Protein AF-A0A7I8W4S7-F1 (afdb_monomer)

InterPro domains:
  IPR046824 Mitochondrial splicing suppressor 51-like, C-terminal domain [PF20179] (33-171)

Mean predicted aligned error: 11.39 Å

pLDDT: mean 78.33, std 16.3, range [43.38, 96.0]

Sequence (193 aa):
METELAFGLELRYEEDILHNDKQIIKDIEQFVQKDLCVAIVGAEIESNFSFIFRELCNLLPNCRLVLHMIGPNIKRKQDENYDNLKMKFEKKTLFHQIEDIDIQFDFIICFNSGFVAYRSWIKTIEKFMMMKIPVFTTERCYLTLSMFDKAKENRDVRLTNFSINPFRSVVKKSCQQYDLSWLSNSFICKLEF

Structure (mmCIF, N/CA/C/O backbone):
data_AF-A0A7I8W4S7-F1
#
_entry.id   AF-A0A7I8W4S7-F1
#
loop_
_atom_site.group_PDB
_atom_site.id
_atom_site.type_symbol
_atom_site.label_atom_id
_atom_site.label_alt_id
_atom_site.label_comp_id
_atom_site.label_asym_id
_atom_site.label_entity_id
_atom_site.label_seq_id
_atom_site.pdbx_PDB_ins_code
_atom_site.Cartn_x
_atom_site.Cartn_y
_atom_site.Cartn_z
_atom_site.occupancy
_atom_site.B_iso_or_equiv
_atom_site.auth_seq_id
_atom_site.auth_comp_id
_atom_site.auth_asym_id
_atom_site.auth_atom_id
_atom_site.pdbx_PDB_model_num
ATOM 1 N N . MET A 1 1 ? -20.663 -56.615 9.911 1.00 50.94 1 MET A N 1
ATOM 2 C CA . MET A 1 1 ? -19.337 -56.063 10.266 1.00 50.94 1 MET A CA 1
ATOM 3 C C . MET A 1 1 ? -18.930 -54.904 9.359 1.00 50.94 1 MET A C 1
ATOM 5 O O . MET A 1 1 ? -18.309 -53.985 9.859 1.00 50.94 1 MET A O 1
ATOM 9 N N . GLU A 1 2 ? -19.298 -54.884 8.072 1.00 46.91 2 GLU A N 1
ATOM 10 C CA . GLU A 1 2 ? -18.951 -53.765 7.166 1.00 46.91 2 GLU A CA 1
ATOM 11 C C . GLU A 1 2 ? -19.808 -52.497 7.360 1.00 46.91 2 GLU A C 1
ATOM 13 O O . GLU A 1 2 ? -19.346 -51.392 7.096 1.00 46.91 2 GLU A O 1
ATOM 18 N N . THR A 1 3 ? -21.026 -52.622 7.891 1.00 47.78 3 THR A N 1
ATOM 19 C CA . THR A 1 3 ? -21.954 -51.496 8.103 1.00 47.78 3 THR A CA 1
ATOM 20 C C . THR A 1 3 ? -21.586 -50.575 9.272 1.00 47.78 3 THR A C 1
ATOM 22 O O . THR A 1 3 ? -21.885 -49.387 9.216 1.00 47.78 3 THR A O 1
ATOM 25 N N . GLU A 1 4 ? -20.905 -51.075 10.307 1.00 45.47 4 GLU A N 1
ATOM 26 C CA . GLU A 1 4 ? -20.472 -50.249 11.452 1.00 45.47 4 GLU A CA 1
ATOM 27 C C . GLU A 1 4 ? -19.245 -49.383 11.122 1.00 45.47 4 GLU A C 1
ATOM 29 O O . GLU A 1 4 ? -19.090 -48.293 11.670 1.00 45.47 4 GLU A O 1
ATOM 34 N N . LEU A 1 5 ? -18.398 -49.826 10.183 1.00 48.19 5 LEU A N 1
ATOM 35 C CA . LEU A 1 5 ? -17.217 -49.074 9.748 1.00 48.19 5 LEU A CA 1
ATOM 36 C C . LEU A 1 5 ? -17.586 -47.851 8.895 1.00 48.19 5 LEU A C 1
ATOM 38 O O . LEU A 1 5 ? -16.959 -46.804 9.038 1.00 48.19 5 LEU A O 1
ATOM 42 N N . ALA A 1 6 ? -18.610 -47.968 8.042 1.00 48.78 6 ALA A N 1
ATOM 43 C CA . ALA A 1 6 ? -19.094 -46.863 7.213 1.00 48.78 6 ALA A CA 1
ATOM 44 C C . ALA A 1 6 ? -19.734 -45.747 8.061 1.00 48.78 6 ALA A C 1
ATOM 46 O O . ALA A 1 6 ? -19.412 -44.576 7.881 1.00 48.78 6 ALA A O 1
ATOM 47 N N . PHE A 1 7 ? -20.544 -46.121 9.059 1.00 43.38 7 PHE A N 1
ATOM 48 C CA . PHE A 1 7 ? -21.207 -45.172 9.961 1.00 43.38 7 PHE A CA 1
ATOM 49 C C . PHE A 1 7 ? -20.208 -44.416 10.854 1.00 43.38 7 PHE A C 1
ATOM 51 O O . PHE A 1 7 ? -20.349 -43.220 11.096 1.00 43.38 7 PHE A O 1
ATOM 58 N N . GLY A 1 8 ? -19.153 -45.099 11.316 1.00 49.03 8 GLY A N 1
ATOM 59 C CA . GLY A 1 8 ? -18.081 -44.478 12.099 1.00 49.03 8 GLY A CA 1
ATOM 60 C C . GLY A 1 8 ? -17.165 -43.546 11.295 1.00 49.03 8 GLY A C 1
ATOM 61 O O . GLY A 1 8 ? -16.538 -42.669 11.887 1.00 49.03 8 GLY A O 1
ATOM 62 N N . LEU A 1 9 ? -17.074 -43.716 9.970 1.00 45.84 9 LEU A N 1
ATOM 63 C CA . LEU A 1 9 ? -16.311 -42.834 9.079 1.00 45.84 9 LEU A CA 1
ATOM 64 C C . LEU A 1 9 ? -17.102 -41.577 8.699 1.00 45.84 9 LEU A C 1
ATOM 66 O O . LEU A 1 9 ? -16.515 -40.500 8.702 1.00 45.84 9 LEU A O 1
ATOM 70 N N . GLU A 1 10 ? -18.409 -41.693 8.437 1.00 50.06 10 GLU A N 1
ATOM 71 C CA . GLU A 1 10 ? -19.288 -40.535 8.188 1.00 50.06 10 GLU A CA 1
ATOM 72 C C . GLU A 1 10 ? -19.382 -39.616 9.413 1.00 50.06 10 GLU A C 1
ATOM 74 O O . GLU A 1 10 ? -19.182 -38.411 9.280 1.00 50.06 10 GLU A O 1
ATOM 79 N N . LEU A 1 11 ? -19.566 -40.176 10.616 1.00 48.19 11 LEU A N 1
ATOM 80 C CA . LEU A 1 11 ? -19.617 -39.389 11.856 1.00 48.19 11 LEU A CA 1
ATOM 81 C C . LEU A 1 11 ? -18.302 -38.648 12.142 1.00 48.19 11 LEU A C 1
ATOM 83 O O . LEU A 1 11 ? -18.327 -37.490 12.545 1.00 48.19 11 LEU A O 1
ATOM 87 N N . ARG A 1 12 ? -17.147 -39.282 11.888 1.00 48.72 12 ARG A N 1
ATOM 88 C CA . ARG A 1 12 ? -15.836 -38.623 12.036 1.00 48.72 12 ARG A CA 1
ATOM 89 C C . ARG A 1 12 ? -15.631 -37.509 11.011 1.00 48.72 12 ARG A C 1
ATOM 91 O O . ARG A 1 12 ? -15.085 -36.471 11.359 1.00 48.72 12 ARG A O 1
ATOM 98 N N . TYR A 1 13 ? -16.096 -37.698 9.775 1.00 49.03 13 TYR A N 1
ATOM 99 C CA . TYR A 1 13 ? -16.013 -36.673 8.732 1.00 49.03 13 TYR A CA 1
ATOM 100 C C . TYR A 1 13 ? -16.880 -35.449 9.060 1.00 49.03 13 TYR A C 1
ATOM 102 O O . TYR A 1 13 ? -16.434 -34.317 8.879 1.00 49.03 13 TYR A O 1
ATOM 110 N N . GLU A 1 14 ? -18.099 -35.655 9.566 1.00 52.44 14 GLU A N 1
ATOM 111 C CA . GLU A 1 14 ? -18.977 -34.560 9.996 1.00 52.44 14 GLU A CA 1
ATOM 112 C C . GLU A 1 14 ? -18.422 -33.822 11.223 1.00 52.44 14 GLU A C 1
ATOM 114 O O . GLU A 1 14 ? -18.443 -32.590 11.253 1.00 52.44 14 GLU A O 1
ATOM 119 N N . GLU A 1 15 ? -17.873 -34.541 12.208 1.00 52.78 15 GLU A N 1
ATOM 120 C CA . GLU A 1 15 ? -17.233 -33.943 13.386 1.00 52.78 15 GLU A CA 1
ATOM 121 C C . GLU A 1 15 ? -15.986 -33.124 13.026 1.00 52.78 15 GLU A C 1
ATOM 123 O O . GLU A 1 15 ? -15.821 -32.020 13.551 1.00 52.78 15 GLU A O 1
ATOM 128 N N . ASP A 1 16 ? -15.151 -33.606 12.100 1.00 53.00 16 ASP A N 1
ATOM 129 C CA . ASP A 1 16 ? -13.962 -32.889 11.629 1.00 53.00 16 ASP A CA 1
ATOM 130 C C . ASP A 1 16 ? -14.333 -31.610 10.855 1.00 53.00 16 ASP A C 1
ATOM 132 O O . ASP A 1 16 ? -13.699 -30.572 11.055 1.00 53.00 16 ASP A O 1
ATOM 136 N N . ILE A 1 17 ? -15.395 -31.631 10.036 1.00 53.81 17 ILE A N 1
ATOM 137 C CA . ILE A 1 17 ? -15.926 -30.436 9.347 1.00 53.81 17 ILE A CA 1
ATOM 138 C C . ILE A 1 17 ? -16.469 -29.424 10.368 1.00 53.81 17 ILE A C 1
ATOM 140 O O . ILE A 1 17 ? -16.099 -28.250 10.334 1.00 53.81 17 ILE A O 1
ATOM 144 N N . LEU A 1 18 ? -17.274 -29.878 11.333 1.00 55.47 18 LEU A N 1
ATOM 145 C CA . LEU A 1 18 ? -17.830 -29.038 12.402 1.00 55.47 18 LEU A CA 1
ATOM 146 C C . LEU A 1 18 ? -16.752 -28.450 13.324 1.00 55.47 18 LEU A C 1
ATOM 148 O O . LEU A 1 18 ? -16.928 -27.346 13.849 1.00 55.47 18 LEU A O 1
ATOM 152 N N . HIS A 1 19 ? -15.654 -29.169 13.558 1.00 57.97 19 HIS A N 1
ATOM 153 C CA . HIS A 1 19 ? -14.525 -28.677 14.345 1.00 57.97 19 HIS A CA 1
ATOM 154 C C . HIS A 1 19 ? -13.737 -27.606 13.583 1.00 57.97 19 HIS A C 1
ATOM 156 O O . HIS A 1 19 ? -13.412 -26.564 14.157 1.00 57.97 19 HIS A O 1
ATOM 162 N N . ASN A 1 20 ? -13.505 -27.819 12.284 1.00 58.84 20 ASN A N 1
ATOM 163 C CA . ASN A 1 20 ? -12.837 -26.852 11.414 1.00 58.84 20 ASN A CA 1
ATOM 164 C C . ASN A 1 20 ? -13.662 -25.566 11.262 1.00 58.84 20 ASN A C 1
ATOM 166 O O . ASN A 1 20 ? -13.120 -24.473 11.396 1.00 58.84 20 ASN A O 1
ATOM 170 N N . ASP A 1 21 ? -14.981 -25.679 11.090 1.00 61.56 21 ASP A N 1
ATOM 171 C CA . ASP A 1 21 ? -15.879 -24.524 10.985 1.00 61.56 21 ASP A CA 1
ATOM 172 C C . ASP A 1 21 ? -15.931 -23.718 12.286 1.00 61.56 21 ASP A C 1
ATOM 174 O O . ASP A 1 21 ? -15.882 -22.490 12.262 1.00 61.56 21 ASP A O 1
ATOM 178 N N . LYS A 1 22 ? -15.959 -24.380 13.449 1.00 60.78 22 LYS A N 1
ATOM 179 C CA . LYS A 1 22 ? -15.903 -23.691 14.750 1.00 60.78 22 LYS A CA 1
ATOM 180 C C . LYS A 1 22 ? -14.566 -22.996 14.989 1.00 60.78 22 LYS A C 1
ATOM 182 O O . LYS A 1 22 ? -14.551 -21.946 15.630 1.00 60.78 22 LYS A O 1
ATOM 187 N N . GLN A 1 23 ? -13.465 -23.561 14.499 1.00 67.44 23 GLN A N 1
ATOM 188 C CA . GLN A 1 23 ? -12.151 -22.931 14.586 1.00 67.44 23 GLN A CA 1
ATOM 189 C C . GLN A 1 23 ? -12.051 -21.732 13.636 1.00 67.44 23 GLN A C 1
ATOM 191 O O . GLN A 1 23 ? -11.645 -20.664 14.072 1.00 67.44 23 GLN A O 1
ATOM 196 N N . ILE A 1 24 ? -12.529 -21.860 12.395 1.00 63.12 24 ILE A N 1
ATOM 197 C CA . ILE A 1 24 ? -12.612 -20.756 11.427 1.00 63.12 24 ILE A CA 1
ATOM 198 C C . ILE A 1 24 ? -13.494 -19.625 11.966 1.00 63.12 24 ILE A C 1
ATOM 200 O O . ILE A 1 24 ? -13.107 -18.463 11.897 1.00 63.12 24 ILE A O 1
ATOM 204 N N . ILE A 1 25 ? -14.654 -19.943 12.550 1.00 63.41 25 ILE A N 1
ATOM 205 C CA . ILE A 1 25 ? -15.537 -18.949 13.175 1.00 63.41 25 ILE A CA 1
ATOM 206 C C . ILE A 1 25 ? -14.827 -18.267 14.346 1.00 63.41 25 ILE A C 1
ATOM 208 O O . ILE A 1 25 ? -14.852 -17.044 14.418 1.00 63.41 25 ILE A O 1
ATOM 212 N N . LYS A 1 26 ? -14.131 -19.012 15.213 1.00 60.19 26 LYS A N 1
ATOM 213 C CA . LYS A 1 26 ? -13.329 -18.423 16.298 1.00 60.19 26 LYS A CA 1
ATOM 214 C C . LYS A 1 26 ? -12.192 -17.539 15.794 1.00 60.19 26 LYS A C 1
ATOM 216 O O . LYS A 1 26 ? -11.948 -16.492 16.385 1.00 60.19 26 LYS A O 1
ATOM 221 N N . ASP A 1 27 ? -11.506 -17.938 14.731 1.00 62.69 27 ASP A N 1
ATOM 222 C CA . ASP A 1 27 ? -10.410 -17.169 14.142 1.00 62.69 27 ASP A CA 1
ATOM 223 C C . ASP A 1 27 ? -10.948 -15.881 13.493 1.00 62.69 27 ASP A C 1
ATOM 225 O O . ASP A 1 27 ? -10.359 -14.811 13.651 1.00 62.69 27 ASP A O 1
ATOM 229 N N . ILE A 1 28 ? -12.118 -15.951 12.847 1.00 60.19 28 ILE A N 1
ATOM 230 C CA . ILE A 1 28 ? -12.853 -14.786 12.336 1.00 60.19 28 ILE A CA 1
ATOM 231 C C . ILE A 1 28 ? -13.297 -13.885 13.497 1.00 60.19 28 ILE A C 1
ATOM 233 O O . ILE A 1 28 ? -13.069 -12.681 13.446 1.00 60.19 28 ILE A O 1
ATOM 237 N N . GLU A 1 29 ? -13.876 -14.436 14.566 1.00 60.34 29 GLU A N 1
ATOM 238 C CA . GLU A 1 29 ? -14.319 -13.693 15.755 1.00 60.34 29 GLU A CA 1
ATOM 239 C C . GLU A 1 29 ? -13.154 -13.046 16.525 1.00 60.34 29 GLU A C 1
ATOM 241 O O . GLU A 1 29 ? -13.296 -11.944 17.058 1.00 60.34 29 GLU A O 1
ATOM 246 N N . GLN A 1 30 ? -11.977 -13.676 16.556 1.00 57.94 30 GLN A N 1
ATOM 247 C CA . GLN A 1 30 ? -10.760 -13.064 17.097 1.00 57.94 30 GLN A CA 1
ATOM 248 C C . GLN A 1 30 ? -10.230 -11.949 16.190 1.00 57.94 30 GLN A C 1
ATOM 250 O O . GLN A 1 30 ? -9.784 -10.912 16.687 1.00 57.94 30 GLN A O 1
ATOM 255 N N . PHE A 1 31 ? -10.319 -12.110 14.867 1.00 55.41 31 PHE A N 1
ATOM 256 C CA . PHE A 1 31 ? -9.969 -11.058 13.908 1.00 55.41 31 PHE A CA 1
ATOM 257 C C . PHE A 1 31 ? -10.903 -9.837 14.023 1.00 55.41 31 PHE A C 1
ATOM 259 O O . PHE A 1 31 ? -10.466 -8.696 13.884 1.00 55.41 31 PHE A O 1
ATOM 266 N N . VAL A 1 32 ? -12.171 -10.077 14.365 1.00 56.50 32 VAL A N 1
ATOM 267 C CA . VAL A 1 32 ? -13.245 -9.092 14.609 1.00 56.50 32 VAL A CA 1
ATOM 268 C C . VAL A 1 32 ? -12.985 -8.191 15.837 1.00 56.50 32 VAL A C 1
ATOM 270 O O . VAL A 1 32 ? -13.686 -7.205 16.042 1.00 56.50 32 VAL A O 1
ATOM 273 N N . GLN A 1 33 ? -11.967 -8.452 16.665 1.00 62.62 33 GLN A N 1
ATOM 274 C CA . GLN A 1 33 ? -11.662 -7.594 17.827 1.00 62.62 33 GLN A CA 1
ATOM 275 C C . GLN A 1 33 ? -10.334 -6.838 17.750 1.00 62.62 33 GLN A C 1
ATOM 277 O O . GLN A 1 33 ? -10.059 -6.019 18.632 1.00 62.62 33 GLN A O 1
ATOM 282 N N . LYS A 1 34 ? -9.514 -7.066 16.719 1.00 71.19 34 LYS A N 1
ATOM 283 C CA . LYS A 1 34 ? -8.191 -6.443 16.615 1.00 71.19 34 LYS A CA 1
ATOM 284 C C . LYS A 1 34 ? -8.238 -5.159 15.783 1.00 71.19 34 LYS A C 1
ATOM 286 O O . LYS A 1 34 ? -8.820 -5.129 14.698 1.00 71.19 34 LYS A O 1
ATOM 291 N N . ASP A 1 35 ? -7.582 -4.115 16.285 1.00 87.31 35 ASP A N 1
ATOM 292 C CA . ASP A 1 35 ? -7.240 -2.950 15.472 1.00 87.31 35 ASP A CA 1
ATOM 293 C C . ASP A 1 35 ? -6.175 -3.385 14.449 1.00 87.31 35 ASP A C 1
ATOM 295 O O . ASP A 1 35 ? -5.105 -3.857 14.834 1.00 87.31 35 ASP A O 1
ATOM 299 N N . LEU A 1 36 ? -6.475 -3.258 13.158 1.00 92.88 36 LEU A N 1
ATOM 300 C CA . LEU A 1 36 ? -5.566 -3.575 12.063 1.00 92.88 36 LEU A CA 1
ATOM 301 C C . LEU A 1 36 ? -4.882 -2.295 11.578 1.00 92.88 36 LEU A C 1
ATOM 303 O O . LEU A 1 36 ? -5.500 -1.438 10.938 1.00 92.88 36 LEU A O 1
ATOM 307 N N . CYS A 1 37 ? -3.595 -2.167 11.883 1.00 94.56 37 CYS A N 1
ATOM 308 C CA . CYS A 1 37 ? -2.781 -1.006 11.556 1.00 94.56 37 CYS A CA 1
ATOM 309 C C . CYS A 1 37 ? -1.917 -1.279 10.321 1.00 94.56 37 CYS A C 1
ATOM 311 O O . CYS A 1 37 ? -1.014 -2.116 10.339 1.00 94.56 37 CYS A O 1
ATOM 313 N N . VAL A 1 38 ? -2.170 -0.549 9.237 1.00 95.56 38 VAL A N 1
ATOM 314 C CA . VAL A 1 38 ? -1.545 -0.774 7.930 1.00 95.56 38 VAL A CA 1
ATOM 315 C C . VAL A 1 38 ? -0.795 0.471 7.483 1.00 95.56 38 VAL A C 1
ATOM 317 O O . VAL A 1 38 ? -1.365 1.560 7.407 1.00 95.56 38 VAL A O 1
ATOM 320 N N . ALA A 1 39 ? 0.472 0.310 7.111 1.00 95.38 39 ALA A N 1
ATOM 321 C CA . ALA A 1 39 ? 1.229 1.369 6.452 1.00 95.38 39 ALA A CA 1
ATOM 322 C C . ALA A 1 39 ? 1.076 1.265 4.930 1.00 95.38 39 ALA A C 1
ATOM 324 O O . ALA A 1 39 ? 1.431 0.249 4.337 1.00 95.38 39 ALA A O 1
ATOM 325 N N . ILE A 1 40 ? 0.598 2.325 4.284 1.00 94.62 40 ILE A N 1
ATOM 326 C CA . ILE A 1 40 ? 0.526 2.446 2.827 1.00 94.62 40 ILE A CA 1
ATOM 327 C C . ILE A 1 40 ? 1.617 3.418 2.371 1.00 94.62 40 ILE A C 1
ATOM 329 O O . ILE A 1 40 ? 1.488 4.635 2.507 1.00 94.62 40 ILE A O 1
ATOM 333 N N . VAL A 1 41 ? 2.709 2.877 1.839 1.00 94.31 41 VAL A N 1
ATOM 334 C CA . VAL A 1 41 ? 3.905 3.629 1.442 1.00 94.31 41 VAL A CA 1
ATOM 335 C C . VAL A 1 41 ? 3.837 3.980 -0.039 1.00 94.31 41 VAL A C 1
ATOM 337 O O . VAL A 1 41 ? 3.551 3.121 -0.869 1.00 94.31 41 VAL A O 1
ATOM 340 N N . GLY A 1 42 ? 4.128 5.237 -0.375 1.00 90.25 42 GLY A N 1
ATOM 341 C CA . GLY A 1 42 ? 4.059 5.739 -1.751 1.00 90.25 42 GLY A CA 1
ATOM 342 C C . GLY A 1 42 ? 2.660 6.197 -2.172 1.00 90.25 42 GLY A C 1
ATOM 343 O O . GLY A 1 42 ? 2.419 6.399 -3.355 1.00 90.25 42 GLY A O 1
ATOM 344 N N . ALA A 1 43 ? 1.738 6.398 -1.224 1.00 87.81 43 ALA A N 1
ATOM 345 C CA . ALA A 1 43 ? 0.339 6.745 -1.487 1.00 87.81 43 ALA A CA 1
ATOM 346 C C . ALA A 1 43 ? 0.109 8.230 -1.849 1.00 87.81 43 ALA A C 1
ATOM 348 O O . ALA A 1 43 ? -0.830 8.863 -1.364 1.00 87.81 43 ALA A O 1
ATOM 349 N N . GLU A 1 44 ? 0.979 8.835 -2.657 1.00 87.62 44 GLU A N 1
ATOM 350 C CA . GLU A 1 44 ? 0.943 10.279 -2.923 1.00 87.62 44 GLU A CA 1
ATOM 351 C C . GLU A 1 44 ? -0.331 10.692 -3.659 1.00 87.62 44 GLU A C 1
ATOM 353 O O . GLU A 1 44 ? -1.100 11.531 -3.182 1.00 87.62 44 GLU A O 1
ATOM 358 N N . ILE A 1 45 ? -0.577 10.081 -4.816 1.00 85.69 45 ILE A N 1
ATOM 359 C CA . ILE A 1 45 ? -1.749 10.372 -5.640 1.00 85.69 45 ILE A CA 1
ATOM 360 C C . ILE A 1 45 ? -2.986 9.729 -5.010 1.00 85.69 45 ILE A C 1
ATOM 362 O O . ILE A 1 45 ? -4.038 10.367 -4.943 1.00 85.69 45 ILE A O 1
ATOM 366 N N . GLU A 1 46 ? -2.841 8.513 -4.488 1.00 86.06 46 GLU A N 1
ATOM 367 C CA . GLU A 1 46 ? -3.885 7.695 -3.877 1.00 86.06 46 GLU A CA 1
ATOM 368 C C . GLU A 1 46 ? -4.479 8.343 -2.625 1.00 86.06 46 GLU A C 1
ATOM 370 O O . GLU A 1 46 ? -5.680 8.216 -2.394 1.00 86.06 46 GLU A O 1
ATOM 375 N N . SER A 1 47 ? -3.702 9.138 -1.881 1.00 88.81 47 SER A N 1
ATOM 376 C CA . SER A 1 47 ? -4.218 9.941 -0.763 1.00 88.81 47 SER A CA 1
ATOM 377 C C . SER A 1 47 ? -5.316 10.930 -1.176 1.00 88.81 47 SER A C 1
ATOM 379 O O . SER A 1 47 ? -6.162 11.301 -0.362 1.00 88.81 47 SER A O 1
ATOM 381 N N . ASN A 1 48 ? -5.371 11.347 -2.447 1.00 87.25 48 ASN A N 1
ATOM 382 C CA . ASN A 1 48 ? -6.450 12.208 -2.943 1.00 87.25 48 ASN A CA 1
ATOM 383 C C . ASN A 1 48 ? -7.762 11.439 -3.133 1.00 87.25 48 ASN A C 1
ATOM 385 O O . ASN A 1 48 ? -8.826 12.053 -3.116 1.00 87.25 48 ASN A O 1
ATOM 389 N N . PHE A 1 49 ? -7.704 10.114 -3.236 1.00 85.88 49 PHE A N 1
ATOM 390 C CA . PHE A 1 49 ? -8.855 9.233 -3.406 1.00 85.88 49 PHE A CA 1
ATOM 391 C C . PHE A 1 49 ? -9.232 8.520 -2.100 1.00 85.88 49 PHE A C 1
ATOM 393 O O . PHE A 1 49 ? -9.746 7.406 -2.133 1.00 85.88 49 PHE A O 1
ATOM 400 N N . SER A 1 50 ? -9.002 9.163 -0.949 1.00 84.88 50 SER A N 1
ATOM 401 C CA . SER A 1 50 ? -9.298 8.610 0.380 1.00 84.88 50 SER A CA 1
ATOM 402 C C . SER A 1 50 ? -10.726 8.070 0.519 1.00 84.88 50 SER A C 1
ATOM 404 O O . SER A 1 50 ? -10.926 7.023 1.124 1.00 84.88 50 SER A O 1
ATOM 406 N N . PHE A 1 51 ? -11.704 8.698 -0.141 1.00 85.25 51 PHE A N 1
ATOM 407 C CA . PHE A 1 51 ? -13.096 8.238 -0.147 1.00 85.25 51 PHE A CA 1
ATOM 408 C C . PHE A 1 51 ? -13.276 6.804 -0.676 1.00 85.25 51 PHE A C 1
ATOM 410 O O . PHE A 1 51 ? -14.204 6.129 -0.247 1.00 85.25 51 PHE A O 1
ATOM 417 N N . ILE A 1 52 ? -12.405 6.324 -1.574 1.00 86.25 52 ILE A N 1
ATOM 418 C CA . ILE A 1 52 ? -12.459 4.946 -2.092 1.00 86.25 52 ILE A CA 1
ATOM 419 C C . ILE A 1 52 ? -12.123 3.949 -0.980 1.00 86.25 52 ILE A C 1
ATOM 421 O O . ILE A 1 52 ? -12.707 2.872 -0.913 1.00 86.25 52 ILE A O 1
ATOM 425 N N . PHE A 1 53 ? -11.226 4.316 -0.061 1.00 89.19 53 PHE A N 1
ATOM 426 C CA . PHE A 1 53 ? -10.853 3.458 1.064 1.00 89.19 53 PHE A CA 1
ATOM 427 C C . PHE A 1 53 ? -11.993 3.277 2.066 1.00 89.19 53 PHE A C 1
ATOM 429 O O . PHE A 1 53 ? -11.963 2.315 2.826 1.00 89.19 53 PHE A O 1
ATOM 436 N N . ARG A 1 54 ? -13.035 4.118 2.028 1.00 90.19 54 ARG A N 1
ATOM 437 C CA . ARG A 1 54 ? -14.244 3.924 2.837 1.00 90.19 54 ARG A CA 1
ATOM 438 C C . ARG A 1 54 ? -14.968 2.616 2.505 1.00 90.19 54 ARG A C 1
ATOM 440 O O . ARG A 1 54 ? -15.639 2.074 3.372 1.00 90.19 54 ARG A O 1
ATOM 447 N N . GLU A 1 55 ? -14.784 2.053 1.311 1.00 89.69 55 GLU A N 1
ATOM 448 C CA . GLU A 1 55 ? -15.332 0.726 0.997 1.00 89.69 55 GLU A CA 1
ATOM 449 C C . GLU A 1 55 ? -14.775 -0.376 1.910 1.00 89.69 55 GLU A C 1
ATOM 451 O O . GLU A 1 55 ? -15.437 -1.388 2.131 1.00 89.69 55 GLU A O 1
ATOM 456 N N . LEU A 1 56 ? -13.604 -0.169 2.526 1.00 90.06 56 LEU A N 1
ATOM 457 C CA . LEU A 1 56 ? -13.074 -1.091 3.530 1.00 90.06 56 LEU A CA 1
ATOM 458 C C . LEU A 1 56 ? -13.973 -1.188 4.768 1.00 90.06 56 LEU A C 1
ATOM 460 O O . LEU A 1 56 ? -14.010 -2.244 5.389 1.00 90.06 56 LEU A O 1
ATOM 464 N N . CYS A 1 57 ? -14.742 -0.143 5.089 1.00 90.81 57 CYS A N 1
ATOM 465 C CA . CYS A 1 57 ? -15.741 -0.193 6.155 1.00 90.81 57 CYS A CA 1
ATOM 466 C C . CYS A 1 57 ? -16.830 -1.231 5.856 1.00 90.81 57 CYS A C 1
ATOM 468 O O . CYS A 1 57 ? -17.252 -1.953 6.750 1.00 90.81 57 CYS A O 1
ATOM 470 N N . ASN A 1 58 ? -17.243 -1.351 4.591 1.00 89.56 58 ASN A N 1
ATOM 471 C CA . ASN A 1 58 ? -18.249 -2.327 4.167 1.00 89.56 58 ASN A CA 1
ATOM 472 C C . ASN A 1 58 ? -17.666 -3.740 4.053 1.00 89.56 58 ASN A C 1
ATOM 474 O O . ASN A 1 58 ? -18.343 -4.717 4.363 1.00 89.56 58 ASN A O 1
ATOM 478 N N . LEU A 1 59 ? -16.419 -3.854 3.585 1.00 86.81 59 LEU A N 1
ATOM 479 C CA . LEU A 1 59 ? -15.749 -5.142 3.380 1.00 86.81 59 LEU A CA 1
ATOM 480 C C . LEU A 1 59 ? -15.267 -5.774 4.689 1.00 86.81 59 LEU A C 1
ATOM 482 O O . LEU A 1 59 ? -15.207 -6.996 4.793 1.00 86.81 59 LEU A O 1
ATOM 486 N N . LEU A 1 60 ? -14.914 -4.951 5.676 1.00 89.62 60 LEU A N 1
ATOM 487 C CA . LEU A 1 60 ? -14.369 -5.373 6.963 1.00 89.62 60 LEU A CA 1
ATOM 488 C C . LEU A 1 60 ? -15.129 -4.688 8.116 1.00 89.62 60 LEU A C 1
ATOM 490 O O . LEU A 1 60 ? -14.498 -4.028 8.939 1.00 89.62 60 LEU A O 1
ATOM 494 N N . PRO A 1 61 ? -16.466 -4.836 8.214 1.00 88.50 61 PRO A N 1
ATOM 495 C CA . PRO A 1 61 ? -17.315 -4.041 9.121 1.00 88.50 61 PRO A CA 1
ATOM 496 C C . PRO A 1 61 ? -16.992 -4.243 10.601 1.00 88.50 61 PRO A C 1
ATOM 498 O O . PRO A 1 61 ? -17.268 -3.393 11.441 1.00 88.50 61 PRO A O 1
ATOM 501 N N . ASN A 1 62 ? -16.369 -5.373 10.907 1.00 86.19 62 ASN A N 1
ATOM 502 C CA . ASN A 1 62 ? -16.020 -5.783 12.250 1.00 86.19 62 ASN A CA 1
ATOM 503 C C . ASN A 1 62 ? -14.539 -5.552 12.582 1.00 86.19 62 ASN A C 1
ATOM 505 O O . ASN A 1 62 ? -14.090 -5.936 13.648 1.00 86.19 62 ASN A O 1
ATOM 509 N N . CYS A 1 63 ? -13.751 -4.964 11.683 1.00 89.56 63 CYS A N 1
ATOM 510 C CA . CYS A 1 63 ? -12.340 -4.680 11.925 1.00 89.56 63 CYS A CA 1
ATOM 511 C C . CYS A 1 63 ? -12.152 -3.178 12.125 1.00 89.56 63 CYS A C 1
ATOM 513 O O . CYS A 1 63 ? -12.647 -2.387 11.325 1.00 89.56 63 CYS A O 1
ATOM 515 N N . ARG A 1 64 ? -11.426 -2.762 13.164 1.00 93.00 64 ARG A N 1
ATOM 516 C CA . ARG A 1 64 ? -11.016 -1.361 13.310 1.00 93.00 64 ARG A CA 1
ATOM 517 C C . ARG A 1 64 ? -9.739 -1.135 12.512 1.00 93.00 64 ARG A C 1
ATOM 519 O O . ARG A 1 64 ? -8.687 -1.644 12.863 1.00 93.00 64 ARG A O 1
ATOM 526 N N . LEU A 1 65 ? -9.824 -0.384 11.427 1.00 94.81 65 LEU A N 1
ATOM 527 C CA . LEU A 1 65 ? -8.734 -0.161 10.487 1.00 94.81 65 LEU A CA 1
ATOM 528 C C . LEU A 1 65 ? -8.036 1.166 10.771 1.00 94.81 65 LEU A C 1
ATOM 530 O O . LEU A 1 65 ? -8.682 2.208 10.880 1.00 94.81 65 LEU A O 1
ATOM 534 N N . VAL A 1 66 ? -6.707 1.155 10.809 1.00 95.06 66 VAL A N 1
ATOM 535 C CA . VAL A 1 66 ? -5.887 2.370 10.839 1.00 95.06 66 VAL A CA 1
ATOM 536 C C . VAL A 1 66 ? -4.937 2.348 9.650 1.00 95.06 66 VAL A C 1
ATOM 538 O O . VAL A 1 66 ? -3.990 1.570 9.618 1.00 95.06 66 VAL A O 1
ATOM 541 N N . LEU A 1 67 ? -5.175 3.210 8.664 1.00 95.31 67 LEU A N 1
ATOM 542 C CA . LEU A 1 67 ? -4.320 3.354 7.491 1.00 95.31 67 LEU A CA 1
ATOM 543 C C . LEU A 1 67 ? -3.380 4.543 7.676 1.00 95.31 67 LEU A C 1
ATOM 545 O O . LEU A 1 67 ? -3.823 5.690 7.721 1.00 95.31 67 LEU A O 1
ATOM 549 N N . HIS A 1 68 ? -2.081 4.282 7.731 1.00 94.50 68 HIS A N 1
ATOM 550 C CA . HIS A 1 68 ? -1.049 5.309 7.655 1.00 94.50 68 HIS A CA 1
ATOM 551 C C . HIS A 1 68 ? -0.622 5.491 6.202 1.00 94.50 68 HIS A C 1
ATOM 553 O O . HIS A 1 68 ? 0.119 4.676 5.658 1.00 94.50 68 HIS A O 1
ATOM 559 N N . MET A 1 69 ? -1.085 6.557 5.558 1.00 94.38 69 MET A N 1
ATOM 560 C CA . MET A 1 69 ? -0.664 6.924 4.209 1.00 94.38 69 MET A CA 1
ATOM 561 C C . MET A 1 69 ? 0.627 7.734 4.282 1.00 94.38 69 MET A C 1
ATOM 563 O O . MET A 1 69 ? 0.641 8.830 4.838 1.00 94.38 69 MET A O 1
ATOM 567 N N . ILE A 1 70 ? 1.706 7.196 3.717 1.00 94.00 70 ILE A N 1
ATOM 568 C CA . ILE A 1 70 ? 3.065 7.719 3.872 1.00 94.00 70 ILE A CA 1
ATOM 569 C C . ILE A 1 70 ? 3.619 8.108 2.504 1.00 94.00 70 ILE A C 1
ATOM 571 O O . ILE A 1 70 ? 3.687 7.282 1.588 1.00 94.00 70 ILE A O 1
ATOM 575 N N . GLY A 1 71 ? 4.055 9.360 2.366 1.00 92.31 71 GLY A N 1
ATOM 576 C CA . GLY A 1 71 ? 4.699 9.823 1.142 1.00 92.31 71 GLY A CA 1
ATOM 577 C C . GLY A 1 71 ? 5.126 11.293 1.183 1.00 92.31 71 GLY A C 1
ATOM 578 O O . GLY A 1 71 ? 4.465 12.127 1.817 1.00 92.31 71 GLY A O 1
ATOM 579 N N . PRO A 1 72 ? 6.211 11.656 0.477 1.00 90.38 72 PRO A N 1
ATOM 580 C CA . PRO A 1 72 ? 6.750 13.006 0.538 1.00 90.38 72 PRO A CA 1
ATOM 581 C C . PRO A 1 72 ? 5.815 14.054 -0.082 1.00 90.38 72 PRO A C 1
ATOM 583 O O . PRO A 1 72 ? 5.774 15.182 0.409 1.00 90.38 72 PRO A O 1
ATOM 586 N N . ASN A 1 73 ? 5.007 13.685 -1.084 1.00 90.81 73 ASN A N 1
ATOM 587 C CA . ASN A 1 73 ? 4.127 14.624 -1.794 1.00 90.81 73 ASN A CA 1
ATOM 588 C C . ASN A 1 73 ? 2.632 14.509 -1.440 1.00 90.81 73 ASN A C 1
ATOM 590 O O . ASN A 1 73 ? 1.778 14.933 -2.225 1.00 90.81 73 ASN A O 1
ATOM 594 N N . ILE A 1 74 ? 2.281 13.959 -0.272 1.00 90.56 74 ILE A N 1
ATOM 595 C CA . ILE A 1 74 ? 0.879 13.908 0.177 1.00 90.56 74 ILE A CA 1
ATOM 596 C C . ILE A 1 74 ? 0.328 15.330 0.375 1.00 90.56 74 ILE A C 1
ATOM 598 O O . ILE A 1 74 ? 0.855 16.125 1.155 1.00 90.56 74 ILE A O 1
ATOM 602 N N . LYS A 1 75 ? -0.774 15.641 -0.322 1.00 88.06 75 LYS A N 1
ATOM 603 C CA . LYS A 1 75 ? -1.420 16.971 -0.317 1.00 88.06 75 LYS A CA 1
ATOM 604 C C . LYS A 1 75 ? -2.517 17.131 0.740 1.00 88.06 75 LYS A C 1
ATOM 606 O O . LYS A 1 75 ? -2.954 18.255 0.997 1.00 88.06 75 LYS A O 1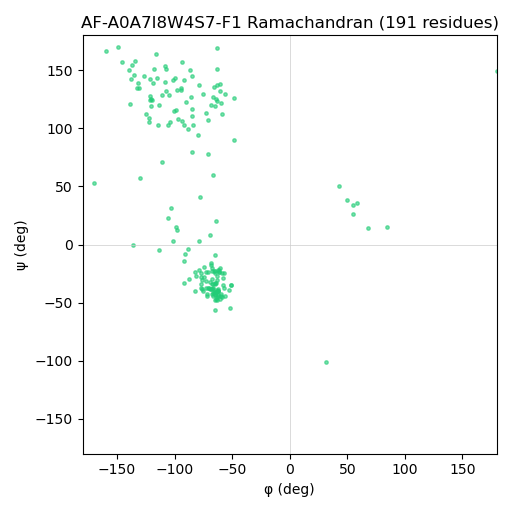
ATOM 611 N N . ARG A 1 76 ? -2.985 16.032 1.341 1.00 85.75 76 ARG A N 1
ATOM 612 C CA . ARG A 1 76 ? -4.062 16.037 2.344 1.00 85.75 76 ARG A CA 1
ATOM 613 C C . ARG A 1 76 ? -3.666 16.870 3.560 1.00 85.75 76 ARG A C 1
ATOM 615 O O . ARG A 1 76 ? -2.522 16.844 4.008 1.00 85.75 76 ARG A O 1
ATOM 622 N N . LYS A 1 77 ? -4.601 17.666 4.083 1.00 80.06 77 LYS A N 1
ATOM 623 C CA . LYS A 1 77 ? -4.324 18.615 5.176 1.00 80.06 77 LYS A CA 1
ATOM 624 C C . LYS A 1 77 ? -4.570 18.023 6.559 1.00 80.06 77 LYS A C 1
ATOM 626 O O . LYS A 1 77 ? -3.805 18.341 7.462 1.00 80.06 77 LYS A O 1
ATOM 631 N N . GLN A 1 78 ? -5.539 17.131 6.686 1.00 90.00 78 GLN A N 1
ATOM 632 C CA . GLN A 1 78 ? -5.996 16.580 7.956 1.00 90.00 78 GLN A CA 1
ATOM 633 C C . GLN A 1 78 ? -6.222 15.078 7.839 1.00 90.00 78 GLN A C 1
ATOM 635 O O . GLN A 1 78 ? -6.497 14.592 6.741 1.00 90.00 78 GLN A O 1
ATOM 640 N N . ASP A 1 79 ? -6.117 14.393 8.971 1.00 93.19 79 ASP A N 1
ATOM 641 C CA . ASP A 1 79 ? -6.535 13.005 9.117 1.00 93.19 79 ASP A CA 1
ATOM 642 C C . ASP A 1 79 ? -8.042 12.875 8.887 1.00 93.19 79 ASP A C 1
ATOM 644 O O . ASP A 1 79 ? -8.820 13.805 9.127 1.00 93.19 79 ASP A O 1
ATOM 648 N N . GLU A 1 80 ? -8.454 11.707 8.413 1.00 94.25 80 GLU A N 1
ATOM 649 C CA . GLU A 1 80 ? -9.841 11.408 8.076 1.00 94.25 80 GLU A CA 1
ATOM 650 C C . GLU A 1 80 ? -10.312 10.210 8.901 1.00 94.25 80 GLU A C 1
ATOM 652 O O . GLU A 1 80 ? -9.549 9.286 9.177 1.00 94.25 80 GLU A O 1
ATOM 657 N N . ASN A 1 81 ? -11.568 10.239 9.338 1.00 95.06 81 ASN A N 1
ATOM 658 C CA . ASN A 1 81 ? -12.179 9.155 10.102 1.00 95.06 81 ASN A CA 1
ATOM 659 C C . ASN A 1 81 ? -13.531 8.822 9.466 1.00 95.06 81 ASN A C 1
ATOM 661 O O . ASN A 1 81 ? -14.307 9.727 9.152 1.00 95.06 81 ASN A O 1
ATOM 665 N N . TYR A 1 82 ? -13.801 7.534 9.297 1.00 92.62 82 TYR A N 1
ATOM 666 C CA . TYR A 1 82 ? -15.025 6.971 8.735 1.00 92.62 82 TYR A CA 1
ATOM 667 C C . TYR A 1 82 ? -15.397 5.757 9.576 1.00 92.62 82 TYR A C 1
ATOM 669 O O . TYR A 1 82 ? -14.578 4.863 9.620 1.00 92.62 82 TYR A O 1
ATOM 677 N N . ASP A 1 83 ? -16.565 5.685 10.216 1.00 93.31 83 ASP A N 1
ATOM 678 C CA . ASP A 1 83 ? -17.013 4.531 11.027 1.00 93.31 83 ASP A CA 1
ATOM 679 C C . ASP A 1 83 ? -15.874 3.759 11.741 1.00 93.31 83 ASP A C 1
ATOM 681 O O . ASP A 1 83 ? -15.348 4.222 12.753 1.00 93.31 83 ASP A O 1
ATOM 685 N N . ASN A 1 84 ? -15.457 2.610 11.197 1.00 93.38 84 ASN A N 1
ATOM 686 C CA . ASN A 1 84 ? -14.397 1.733 11.705 1.00 93.38 84 ASN A CA 1
ATOM 687 C C . ASN A 1 84 ? -13.013 1.921 11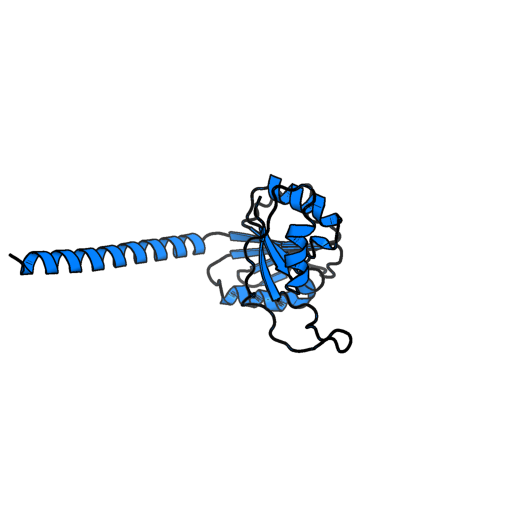.039 1.00 93.38 84 ASN A C 1
ATOM 689 O O . ASN A 1 84 ? -12.132 1.094 11.231 1.00 93.38 84 ASN A O 1
ATOM 693 N N . LEU A 1 85 ? -12.800 2.979 10.263 1.00 95.56 85 LEU A N 1
ATOM 694 C CA . LEU A 1 85 ? -11.587 3.322 9.521 1.00 95.56 85 LEU A CA 1
ATOM 695 C C . LEU A 1 85 ? -11.044 4.696 9.941 1.00 95.56 85 LEU A C 1
ATOM 697 O O . LEU A 1 85 ? -11.694 5.732 9.797 1.00 95.56 85 LEU A O 1
ATOM 701 N N . LYS A 1 86 ? -9.781 4.723 10.354 1.00 96.00 86 LYS A N 1
ATOM 702 C CA . LYS A 1 86 ? -8.990 5.934 10.570 1.00 96.00 86 LYS A CA 1
ATOM 703 C C . LYS A 1 86 ? -7.888 6.029 9.526 1.00 96.00 86 LYS A C 1
ATOM 705 O O . LYS A 1 86 ? -7.108 5.099 9.359 1.00 96.00 86 LYS A O 1
ATOM 710 N N . MET A 1 87 ? -7.785 7.166 8.856 1.00 94.94 87 MET A N 1
ATOM 711 C CA . MET A 1 87 ? -6.731 7.458 7.890 1.00 94.94 87 MET A CA 1
ATOM 712 C C . MET A 1 87 ? -5.842 8.575 8.423 1.00 94.94 87 MET A C 1
ATOM 714 O O . MET A 1 87 ? -6.306 9.688 8.672 1.00 94.94 87 MET A O 1
ATOM 718 N N . LYS A 1 88 ? -4.557 8.269 8.581 1.00 94.06 88 LYS A N 1
ATOM 719 C CA . LYS A 1 88 ? -3.516 9.206 8.995 1.00 94.06 88 LYS A CA 1
ATOM 720 C C . LYS A 1 88 ? -2.600 9.517 7.825 1.00 94.06 88 LYS A C 1
ATOM 722 O O . LYS A 1 88 ? -2.250 8.617 7.060 1.00 94.06 88 LYS A O 1
ATOM 727 N N . PHE A 1 89 ? -2.202 10.775 7.687 1.00 93.12 89 PHE A N 1
ATOM 728 C CA . PHE A 1 89 ? -1.379 11.222 6.562 1.00 93.12 89 PHE A CA 1
ATOM 729 C C . PHE A 1 89 ? 0.006 11.681 7.028 1.00 93.12 89 PHE A C 1
ATOM 731 O O . PHE A 1 89 ? 0.168 12.811 7.490 1.00 93.12 89 PHE A O 1
ATOM 738 N N . GLU A 1 90 ? 1.014 10.833 6.820 1.00 90.56 90 GLU A N 1
ATOM 739 C CA . GLU A 1 90 ? 2.419 11.112 7.137 1.00 90.56 90 GLU A CA 1
ATOM 740 C C . GLU A 1 90 ? 3.094 11.805 5.942 1.00 90.56 90 GLU A C 1
ATOM 742 O O . GLU A 1 90 ? 3.455 11.185 4.935 1.00 90.56 90 GLU A O 1
ATOM 747 N N . LYS A 1 91 ? 3.216 13.131 6.026 1.00 85.88 91 LYS A N 1
ATOM 748 C CA . LYS A 1 91 ? 3.608 13.999 4.901 1.00 85.88 91 LYS A CA 1
ATOM 749 C C . LYS A 1 91 ? 5.108 14.256 4.881 1.00 85.88 91 LYS A C 1
ATOM 751 O O . LYS A 1 91 ? 5.754 14.259 5.923 1.00 85.88 91 LYS A O 1
ATOM 756 N N . LYS A 1 92 ? 5.633 14.607 3.698 1.00 79.06 92 LYS A N 1
ATOM 757 C CA . LYS A 1 92 ? 7.015 15.099 3.504 1.00 79.06 92 LYS A CA 1
ATOM 758 C C . LYS A 1 92 ? 8.092 14.162 4.060 1.00 79.06 92 LYS A C 1
ATOM 760 O O . LYS A 1 92 ? 9.185 14.612 4.384 1.00 79.06 92 LYS A O 1
ATOM 765 N N . THR A 1 93 ? 7.788 12.871 4.147 1.00 84.69 93 THR A N 1
ATOM 766 C CA . THR A 1 93 ? 8.682 11.883 4.739 1.00 84.69 93 THR A CA 1
ATOM 767 C C . THR A 1 93 ? 8.706 10.613 3.904 1.00 84.69 93 THR A C 1
ATOM 769 O O . THR A 1 93 ? 7.694 10.190 3.335 1.00 84.69 93 THR A O 1
ATOM 772 N N . LEU A 1 94 ? 9.886 10.014 3.804 1.00 90.81 94 LEU A N 1
ATOM 773 C CA . LEU A 1 94 ? 10.058 8.643 3.350 1.00 90.81 94 LEU A CA 1
ATOM 774 C C . LEU A 1 94 ? 9.905 7.718 4.555 1.00 90.81 94 LEU A C 1
ATOM 776 O O . LEU A 1 94 ? 10.276 8.070 5.669 1.00 90.81 94 LEU A O 1
ATOM 780 N N . PHE A 1 95 ? 9.429 6.495 4.336 1.00 92.25 95 PHE A N 1
ATOM 781 C CA . PHE A 1 95 ? 9.185 5.547 5.429 1.00 92.25 95 PHE A CA 1
ATOM 782 C C . PHE A 1 95 ? 10.403 5.342 6.355 1.00 92.25 95 PHE A C 1
ATOM 784 O O . PHE A 1 95 ? 10.276 5.265 7.580 1.00 92.25 95 PHE A O 1
ATOM 791 N N . HIS A 1 96 ? 11.612 5.298 5.785 1.00 91.38 96 HIS A N 1
ATOM 792 C CA . HIS A 1 96 ? 12.838 5.144 6.569 1.00 91.38 96 HIS A CA 1
ATOM 793 C C . HIS A 1 96 ? 13.200 6.351 7.441 1.00 91.38 96 HIS A C 1
ATOM 795 O O . HIS A 1 96 ? 13.966 6.182 8.379 1.00 91.38 96 HIS A O 1
ATOM 801 N N . GLN A 1 97 ? 12.636 7.529 7.176 1.00 91.31 97 GLN A N 1
ATOM 802 C CA . GLN A 1 97 ? 12.878 8.762 7.934 1.00 91.31 97 GLN A CA 1
ATOM 803 C C . GLN A 1 97 ? 11.935 8.929 9.132 1.00 91.31 97 GLN A C 1
ATOM 805 O O . GLN A 1 97 ? 12.062 9.889 9.878 1.00 91.31 97 GLN A O 1
ATOM 810 N N . ILE A 1 98 ? 10.970 8.026 9.317 1.00 87.00 98 ILE A N 1
ATOM 811 C CA . ILE A 1 98 ? 10.066 8.070 10.470 1.00 87.00 98 ILE A CA 1
ATOM 812 C C . ILE A 1 98 ? 10.804 7.469 11.675 1.00 87.00 98 ILE A C 1
ATOM 814 O O . ILE A 1 98 ? 10.869 6.248 11.800 1.00 87.00 98 ILE A O 1
ATOM 818 N N . GLU A 1 99 ? 11.438 8.308 12.490 1.00 73.31 99 GLU A N 1
ATOM 819 C CA . GLU A 1 99 ? 12.324 7.873 13.584 1.00 73.31 99 GLU A CA 1
ATOM 820 C C . GLU A 1 99 ? 11.551 7.207 14.738 1.00 73.31 99 GLU A C 1
ATOM 822 O O . GLU A 1 99 ? 11.974 6.155 15.213 1.00 73.31 99 GLU A O 1
ATOM 827 N N . ASP A 1 100 ? 10.356 7.714 15.063 1.00 62.44 100 ASP A N 1
ATOM 828 C CA . ASP A 1 100 ? 9.533 7.262 16.194 1.00 62.44 100 ASP A CA 1
ATOM 829 C C . ASP A 1 100 ? 8.265 6.535 15.732 1.00 62.44 100 ASP A C 1
ATOM 831 O O . ASP A 1 100 ? 7.141 7.033 15.832 1.00 62.44 100 ASP A O 1
ATOM 835 N N . ILE A 1 101 ? 8.427 5.328 15.194 1.00 62.03 101 ILE A N 1
ATOM 836 C CA . ILE A 1 101 ? 7.277 4.446 14.998 1.00 62.03 101 ILE A CA 1
ATOM 837 C C . ILE A 1 101 ? 7.046 3.697 16.320 1.00 62.03 101 ILE A C 1
ATOM 839 O O . ILE A 1 101 ? 7.369 2.522 16.439 1.00 62.03 101 ILE A O 1
ATOM 843 N N . ASP A 1 102 ? 6.400 4.353 17.287 1.00 69.81 102 ASP A N 1
ATOM 844 C CA . ASP A 1 102 ? 5.722 3.673 18.416 1.00 69.81 102 ASP A CA 1
ATOM 845 C C . ASP A 1 102 ? 4.471 2.893 17.944 1.00 69.81 102 ASP A C 1
ATOM 847 O O . ASP A 1 102 ? 3.654 2.402 18.723 1.00 69.81 102 ASP A O 1
ATOM 851 N N . ILE A 1 103 ? 4.289 2.798 16.627 1.00 79.56 103 ILE A N 1
ATOM 852 C CA . ILE A 1 103 ? 3.130 2.229 15.962 1.00 79.56 103 ILE A CA 1
ATOM 853 C C . ILE A 1 103 ? 3.500 0.852 15.426 1.00 79.56 103 ILE A C 1
ATOM 855 O O . ILE A 1 103 ? 4.167 0.707 14.404 1.00 79.56 103 ILE A O 1
ATOM 859 N N . GLN A 1 104 ? 3.019 -0.191 16.084 1.00 87.62 104 GLN A N 1
ATOM 860 C CA . GLN A 1 104 ? 3.163 -1.536 15.555 1.00 87.62 104 GLN A CA 1
ATOM 861 C C . GLN A 1 104 ? 2.247 -1.714 14.334 1.00 87.62 104 GLN A C 1
ATOM 863 O O . GLN A 1 104 ? 1.028 -1.788 14.471 1.00 87.62 104 GLN A O 1
ATOM 868 N N . PHE A 1 105 ? 2.834 -1.761 13.136 1.00 92.62 105 PHE A N 1
ATOM 869 C CA . PHE A 1 105 ? 2.104 -2.110 11.917 1.00 92.62 105 PHE A CA 1
ATOM 870 C C . PHE A 1 105 ? 1.909 -3.625 11.831 1.00 92.62 105 PHE A C 1
ATOM 872 O O . PHE A 1 105 ? 2.840 -4.392 12.072 1.00 92.62 105 PHE A O 1
ATOM 879 N N . ASP A 1 106 ? 0.717 -4.060 11.435 1.00 93.94 106 ASP A N 1
ATOM 880 C CA . ASP A 1 106 ? 0.437 -5.469 11.156 1.00 93.94 106 ASP A CA 1
ATOM 881 C C . ASP A 1 106 ? 1.024 -5.893 9.809 1.00 93.94 106 ASP A C 1
ATOM 883 O O . ASP A 1 106 ? 1.540 -7.001 9.669 1.00 93.94 106 ASP A O 1
ATOM 887 N N . PHE A 1 107 ? 0.965 -5.005 8.814 1.00 95.19 107 PHE A N 1
ATOM 888 C CA . PHE A 1 107 ? 1.634 -5.168 7.528 1.00 95.19 107 PHE A CA 1
ATOM 889 C C . PHE A 1 107 ? 1.807 -3.831 6.801 1.00 95.19 107 PHE A C 1
ATOM 891 O O . PHE A 1 107 ? 1.218 -2.803 7.147 1.00 95.19 107 PHE A O 1
ATOM 898 N N . ILE A 1 108 ? 2.639 -3.857 5.764 1.00 95.75 108 ILE A N 1
ATOM 899 C CA . ILE A 1 108 ? 2.981 -2.707 4.930 1.00 95.75 108 ILE A CA 1
ATOM 900 C C . ILE A 1 108 ? 2.549 -2.998 3.490 1.00 95.75 108 ILE A C 1
ATOM 902 O O . ILE A 1 108 ? 2.753 -4.105 2.995 1.00 95.75 108 ILE A O 1
ATOM 906 N N . ILE A 1 109 ? 1.988 -2.007 2.799 1.00 95.00 109 ILE A N 1
ATOM 907 C CA . ILE A 1 109 ? 1.715 -2.056 1.361 1.00 95.00 109 ILE A CA 1
ATOM 908 C C . ILE A 1 109 ? 2.461 -0.913 0.664 1.00 95.00 109 ILE A C 1
ATOM 910 O O . ILE A 1 109 ? 2.199 0.261 0.912 1.00 95.00 109 ILE A O 1
ATOM 914 N N . CYS A 1 110 ? 3.364 -1.250 -0.251 1.00 93.94 110 CYS A N 1
ATOM 915 C CA . CYS A 1 110 ? 4.081 -0.303 -1.100 1.00 93.94 110 CYS A CA 1
ATOM 916 C C . CYS A 1 110 ? 3.339 -0.127 -2.428 1.00 93.94 110 CYS A C 1
ATOM 918 O O . CYS A 1 110 ? 3.369 -1.022 -3.281 1.00 93.94 110 CYS A O 1
ATOM 920 N N . PHE A 1 111 ? 2.679 1.013 -2.610 1.00 90.56 111 PHE A N 1
ATOM 921 C CA . PHE A 1 111 ? 1.949 1.321 -3.834 1.00 90.56 111 PHE A CA 1
ATOM 922 C C . PHE A 1 111 ? 2.879 1.698 -4.975 1.00 90.56 111 PHE A C 1
ATOM 924 O O . PHE A 1 111 ? 3.732 2.568 -4.808 1.00 90.56 111 PHE A O 1
ATOM 931 N N . ASN A 1 112 ? 2.679 1.055 -6.131 1.00 87.69 112 ASN A N 1
ATOM 932 C CA . ASN A 1 112 ? 3.425 1.302 -7.368 1.00 87.69 112 ASN A CA 1
ATOM 933 C C . ASN A 1 112 ? 4.927 1.458 -7.094 1.00 87.69 112 ASN A C 1
ATOM 935 O O . ASN A 1 112 ? 5.527 2.468 -7.467 1.00 87.69 112 ASN A O 1
ATOM 939 N N . SER A 1 113 ? 5.495 0.497 -6.357 1.00 87.19 113 SER A N 1
ATOM 940 C CA . SER A 1 113 ? 6.721 0.733 -5.588 1.00 87.19 113 SER A CA 1
ATOM 941 C C . SER A 1 113 ? 7.878 1.210 -6.455 1.00 87.19 113 SER A C 1
ATOM 943 O O . SER A 1 113 ? 8.635 2.086 -6.046 1.00 87.19 113 SER A O 1
ATOM 945 N N . GLY A 1 114 ? 8.019 0.695 -7.673 1.00 85.56 114 GLY A N 1
ATOM 946 C CA . GLY A 1 114 ? 9.092 1.073 -8.575 1.00 85.56 114 GLY A CA 1
ATOM 947 C C . GLY A 1 114 ? 10.450 0.801 -7.943 1.00 85.56 114 GLY A C 1
ATOM 948 O O . GLY A 1 114 ? 11.373 1.592 -8.138 1.00 85.56 114 GLY A O 1
ATOM 949 N N . PHE A 1 115 ? 10.581 -0.276 -7.157 1.00 84.00 115 PHE A N 1
ATOM 950 C CA . PHE A 1 115 ? 11.784 -0.550 -6.362 1.00 84.00 115 PHE A CA 1
ATOM 951 C C . PHE A 1 115 ? 13.080 -0.487 -7.187 1.00 84.00 115 PHE A C 1
ATOM 953 O O . PHE A 1 115 ? 14.101 -0.016 -6.698 1.00 84.00 115 PHE A O 1
ATOM 960 N N . VAL A 1 116 ? 13.030 -0.913 -8.452 1.00 77.88 116 VAL A N 1
ATOM 961 C CA . VAL A 1 116 ? 14.175 -0.875 -9.380 1.00 77.88 116 VAL A CA 1
ATOM 962 C C . VAL A 1 116 ? 14.509 0.540 -9.853 1.00 77.88 116 VAL A C 1
ATOM 964 O O . VAL A 1 116 ? 15.661 0.850 -10.141 1.00 77.88 116 VAL A O 1
ATOM 967 N N . ALA A 1 117 ? 13.505 1.407 -9.955 1.00 79.00 117 ALA A N 1
ATOM 968 C CA . ALA A 1 117 ? 13.652 2.739 -10.524 1.00 79.00 117 ALA A CA 1
ATOM 969 C C . ALA A 1 117 ? 14.225 3.756 -9.524 1.00 79.00 117 ALA A C 1
ATOM 971 O O . ALA A 1 117 ? 14.871 4.718 -9.942 1.00 79.00 117 ALA A O 1
ATOM 972 N N . TYR A 1 118 ? 14.018 3.561 -8.216 1.00 81.81 118 TYR A N 1
ATOM 973 C CA . TYR A 1 118 ? 14.363 4.566 -7.207 1.00 81.81 118 TYR A CA 1
ATOM 974 C C . TYR A 1 118 ? 15.288 4.021 -6.118 1.00 81.81 118 TYR A C 1
ATOM 976 O O . TYR A 1 118 ? 14.883 3.256 -5.244 1.00 81.81 118 TYR A O 1
ATOM 984 N N . ARG A 1 119 ? 16.529 4.524 -6.090 1.00 83.50 119 ARG A N 1
ATOM 985 C CA . ARG A 1 119 ? 17.526 4.184 -5.056 1.00 83.50 119 ARG A CA 1
ATOM 986 C C . ARG A 1 119 ? 17.101 4.564 -3.634 1.00 83.50 119 ARG A C 1
ATOM 988 O O . ARG A 1 119 ? 17.633 4.007 -2.683 1.00 83.50 119 ARG A O 1
ATOM 995 N N . SER A 1 120 ? 16.148 5.480 -3.460 1.00 83.75 120 SER A N 1
ATOM 996 C CA . SER A 1 120 ? 15.609 5.848 -2.141 1.00 83.75 120 SER A CA 1
ATOM 997 C C . SER A 1 120 ? 14.944 4.675 -1.410 1.00 83.75 120 SER A C 1
ATOM 999 O O . SER A 1 120 ? 14.901 4.680 -0.179 1.00 83.75 120 SER A O 1
ATOM 1001 N N . TRP A 1 121 ? 14.485 3.647 -2.134 1.00 87.81 121 TRP A N 1
ATOM 1002 C CA . TRP A 1 121 ? 13.912 2.440 -1.534 1.00 87.81 121 TRP A CA 1
ATOM 1003 C C . TRP A 1 121 ? 14.914 1.589 -0.773 1.00 87.81 121 TRP A C 1
ATOM 1005 O O . TRP A 1 121 ? 14.503 0.829 0.095 1.00 87.81 121 TRP A O 1
ATOM 1015 N N . ILE A 1 122 ? 16.211 1.743 -1.040 1.00 87.81 122 ILE A N 1
ATOM 1016 C CA . ILE A 1 122 ? 17.271 0.958 -0.406 1.00 87.81 122 ILE A CA 1
ATOM 1017 C C . ILE A 1 122 ? 17.149 0.981 1.123 1.00 87.81 122 ILE A C 1
ATOM 1019 O O . ILE A 1 122 ? 17.025 -0.074 1.744 1.00 87.81 122 ILE A O 1
ATOM 1023 N N . LYS A 1 123 ? 17.100 2.184 1.702 1.00 89.94 123 LYS A N 1
ATOM 1024 C CA . LYS A 1 123 ? 16.984 2.386 3.152 1.00 89.94 123 LYS A CA 1
ATOM 1025 C C . LYS A 1 123 ? 15.620 1.960 3.694 1.00 89.94 123 LYS A C 1
ATOM 1027 O O . LYS A 1 123 ? 15.505 1.498 4.823 1.00 89.94 123 LYS A O 1
ATOM 1032 N N . THR A 1 124 ? 14.568 2.114 2.890 1.00 91.75 124 THR A N 1
ATOM 1033 C CA . THR A 1 124 ? 13.215 1.682 3.262 1.00 91.75 124 THR A CA 1
ATOM 1034 C C . THR A 1 124 ? 13.126 0.161 3.373 1.00 91.75 124 THR A C 1
ATOM 1036 O O . THR A 1 124 ? 12.582 -0.340 4.349 1.00 91.75 124 THR A O 1
ATOM 1039 N N . ILE A 1 125 ? 13.706 -0.570 2.418 1.00 90.00 125 ILE A N 1
ATOM 1040 C CA . ILE A 1 125 ? 13.763 -2.035 2.433 1.00 90.00 125 ILE A CA 1
ATOM 1041 C C . ILE A 1 125 ? 14.600 -2.526 3.618 1.00 90.00 125 ILE A C 1
ATOM 1043 O O . ILE A 1 125 ? 14.165 -3.428 4.323 1.00 90.00 125 ILE A O 1
ATOM 1047 N N . GLU A 1 126 ? 15.750 -1.904 3.894 1.00 89.31 126 GLU A N 1
ATOM 1048 C CA . GLU A 1 126 ? 16.561 -2.220 5.083 1.00 89.31 126 GLU A CA 1
ATOM 1049 C C . GLU A 1 126 ? 15.747 -2.064 6.374 1.00 89.31 126 GLU A C 1
ATOM 1051 O O . GLU A 1 126 ? 15.735 -2.958 7.220 1.00 89.31 126 GLU A O 1
ATOM 1056 N N . LYS A 1 127 ? 14.974 -0.978 6.493 1.00 90.38 127 LYS A N 1
ATOM 1057 C CA . LYS A 1 127 ? 14.075 -0.782 7.634 1.00 90.38 127 LYS A CA 1
ATOM 1058 C C . LYS A 1 127 ? 12.971 -1.840 7.702 1.00 90.38 127 LYS A C 1
ATOM 1060 O O . LYS A 1 127 ? 12.678 -2.327 8.789 1.00 90.38 127 LYS A O 1
ATOM 1065 N N . PHE A 1 128 ? 12.380 -2.232 6.573 1.00 91.25 128 PHE A N 1
ATOM 1066 C CA . PHE A 1 128 ? 11.391 -3.314 6.541 1.00 91.25 128 PHE A CA 1
ATOM 1067 C C . PHE A 1 128 ? 11.959 -4.633 7.076 1.00 91.25 128 PHE A C 1
ATOM 1069 O O . PHE A 1 128 ? 11.319 -5.281 7.905 1.00 91.25 128 PHE A O 1
ATOM 1076 N N . MET A 1 129 ? 13.178 -4.989 6.658 1.00 89.12 129 MET A N 1
ATOM 1077 C CA . MET A 1 129 ? 13.878 -6.186 7.133 1.00 89.12 129 MET A CA 1
ATOM 1078 C C . MET A 1 129 ? 14.096 -6.141 8.649 1.00 89.12 129 MET A C 1
ATOM 1080 O O . MET A 1 129 ? 13.859 -7.132 9.338 1.00 89.12 129 MET A O 1
ATOM 1084 N N . MET A 1 130 ? 14.492 -4.982 9.188 1.00 89.56 130 MET A N 1
ATOM 1085 C CA . MET A 1 130 ? 14.670 -4.794 10.632 1.00 89.56 130 MET A CA 1
ATOM 1086 C C . MET A 1 130 ? 13.361 -4.952 11.413 1.00 89.56 130 MET A C 1
ATOM 1088 O O . MET A 1 130 ? 13.364 -5.533 12.496 1.00 89.56 130 MET A O 1
ATOM 1092 N N . MET A 1 131 ? 12.247 -4.457 10.868 1.00 89.38 131 MET A N 1
ATOM 1093 C CA . MET A 1 131 ? 10.936 -4.519 11.522 1.00 89.38 131 MET A CA 1
ATOM 1094 C C . MET A 1 131 ? 10.329 -5.928 11.520 1.00 89.38 131 MET A C 1
ATOM 1096 O O . MET A 1 131 ? 9.497 -6.218 12.373 1.00 89.38 131 MET A O 1
ATOM 1100 N N . LYS A 1 132 ? 10.735 -6.806 10.588 1.00 89.44 132 LYS A N 1
ATOM 1101 C CA . LYS A 1 132 ? 10.202 -8.176 10.425 1.00 89.44 132 LYS A CA 1
ATOM 1102 C C . LYS A 1 132 ? 8.676 -8.231 10.254 1.00 89.44 132 LYS A C 1
ATOM 1104 O O . LYS A 1 132 ? 8.022 -9.174 10.694 1.00 89.44 132 LYS A O 1
ATOM 1109 N N . ILE A 1 133 ? 8.110 -7.220 9.599 1.00 90.19 133 ILE A N 1
ATOM 1110 C CA . ILE A 1 133 ? 6.672 -7.099 9.329 1.00 90.19 133 ILE A CA 1
ATOM 1111 C C . ILE A 1 133 ? 6.392 -7.547 7.887 1.00 90.19 133 ILE A C 1
ATOM 1113 O O . ILE A 1 133 ? 7.207 -7.268 7.007 1.00 90.19 133 ILE A O 1
ATOM 1117 N N . PRO A 1 134 ? 5.260 -8.216 7.598 1.00 95.00 134 PRO A N 1
ATOM 1118 C CA . PRO A 1 134 ? 4.876 -8.540 6.229 1.00 95.00 134 PRO A CA 1
ATOM 1119 C C . PRO A 1 134 ? 4.796 -7.294 5.337 1.00 95.00 134 PRO A C 1
ATOM 1121 O O . PRO A 1 134 ? 4.123 -6.318 5.668 1.00 95.00 134 PRO A O 1
ATOM 1124 N N . VAL A 1 135 ? 5.451 -7.344 4.176 1.00 95.06 135 VAL A N 1
ATOM 1125 C CA . VAL A 1 135 ? 5.449 -6.255 3.193 1.00 95.06 135 VAL A CA 1
ATOM 1126 C C . VAL A 1 135 ? 4.884 -6.768 1.879 1.00 95.06 135 VAL A C 1
ATOM 1128 O O . VAL A 1 135 ? 5.388 -7.726 1.294 1.00 95.06 135 VAL A O 1
ATOM 1131 N N . PHE A 1 136 ? 3.858 -6.093 1.388 1.00 94.69 136 PHE A N 1
ATOM 1132 C CA . PHE A 1 136 ? 3.273 -6.297 0.074 1.00 94.69 136 PHE A CA 1
ATOM 1133 C C . PHE A 1 136 ? 3.618 -5.11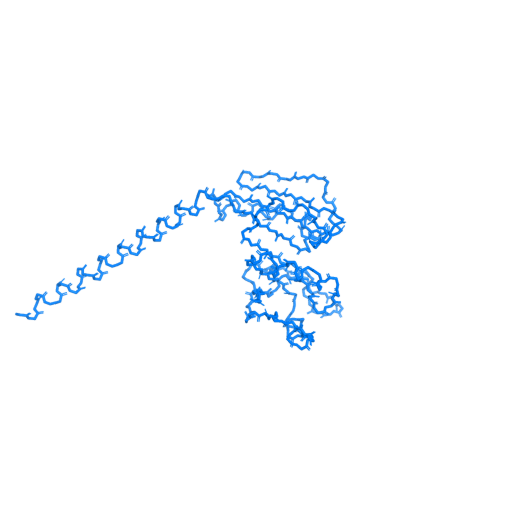8 -0.820 1.00 94.69 136 PHE A C 1
ATOM 1135 O O . PHE A 1 136 ? 3.832 -3.999 -0.358 1.00 94.69 136 PHE A O 1
ATOM 1142 N N . THR A 1 137 ? 3.662 -5.346 -2.121 1.00 92.19 137 THR A N 1
ATOM 1143 C CA . THR A 1 137 ? 3.864 -4.286 -3.097 1.00 92.19 137 THR A CA 1
ATOM 1144 C C . THR A 1 137 ? 2.906 -4.452 -4.255 1.00 92.19 137 THR A C 1
ATOM 1146 O O . THR A 1 137 ? 2.580 -5.570 -4.654 1.00 92.19 137 THR A O 1
ATOM 1149 N N . THR A 1 138 ? 2.467 -3.321 -4.796 1.00 91.44 138 THR A N 1
ATOM 1150 C CA . THR A 1 138 ? 1.793 -3.268 -6.084 1.00 91.44 138 THR A CA 1
ATOM 1151 C C . THR A 1 138 ? 2.693 -2.649 -7.140 1.00 91.44 138 THR A C 1
ATOM 1153 O O . THR A 1 138 ? 3.543 -1.808 -6.842 1.00 91.44 138 THR A O 1
ATOM 1156 N N . GLU A 1 139 ? 2.491 -3.061 -8.387 1.00 87.44 139 GLU A N 1
ATOM 1157 C CA . GLU A 1 139 ? 3.270 -2.593 -9.529 1.00 87.44 139 GLU A CA 1
ATOM 1158 C C . GLU A 1 139 ? 2.404 -2.360 -10.757 1.00 87.44 139 GLU A C 1
ATOM 1160 O O . GLU A 1 139 ? 1.394 -3.037 -10.985 1.00 87.44 139 GLU A O 1
ATOM 1165 N N . ARG A 1 140 ? 2.838 -1.403 -11.580 1.00 83.19 140 ARG A N 1
ATOM 1166 C CA . ARG A 1 140 ? 2.064 -0.963 -12.744 1.00 83.19 140 ARG A CA 1
ATOM 1167 C C . ARG A 1 140 ? 2.124 -1.919 -13.917 1.00 83.19 140 ARG A C 1
ATOM 1169 O O . ARG A 1 140 ? 1.149 -2.060 -14.656 1.00 83.19 140 ARG A O 1
ATOM 1176 N N . CYS A 1 141 ? 3.265 -2.570 -14.096 1.00 79.94 141 CYS A N 1
ATOM 1177 C CA . CYS A 1 141 ? 3.489 -3.485 -15.196 1.00 79.94 141 CYS A CA 1
ATOM 1178 C C . CYS A 1 141 ? 4.383 -4.647 -14.770 1.00 79.94 141 CYS A C 1
ATOM 1180 O O . CYS A 1 141 ? 5.175 -4.552 -13.841 1.00 79.94 141 CYS A O 1
ATOM 1182 N N . TYR A 1 142 ? 4.271 -5.749 -15.503 1.00 81.50 142 TYR A N 1
ATOM 1183 C CA . TYR A 1 142 ? 5.091 -6.940 -15.300 1.00 81.50 142 TYR A CA 1
ATOM 1184 C C . TYR A 1 142 ? 6.593 -6.642 -15.432 1.00 81.50 142 TYR A C 1
ATOM 1186 O O . TYR A 1 142 ? 7.425 -7.233 -14.748 1.00 81.50 142 TYR A O 1
ATOM 1194 N N . LEU A 1 143 ? 6.954 -5.717 -16.329 1.00 81.75 143 LEU A N 1
ATOM 1195 C CA . LEU A 1 143 ? 8.350 -5.447 -16.653 1.00 81.75 143 LEU A CA 1
ATOM 1196 C C . LEU A 1 143 ? 9.134 -4.940 -15.434 1.00 81.75 143 LEU A C 1
ATOM 1198 O O . LEU A 1 143 ? 10.232 -5.437 -15.193 1.00 81.75 143 LEU A O 1
ATOM 1202 N N . THR A 1 144 ? 8.569 -4.019 -14.644 1.00 81.50 144 THR A N 1
ATOM 1203 C CA . THR A 1 144 ? 9.231 -3.478 -13.443 1.00 81.50 144 THR A CA 1
ATOM 1204 C C . THR A 1 144 ? 9.494 -4.567 -12.407 1.00 81.50 144 THR A C 1
ATOM 1206 O O . THR A 1 144 ? 10.595 -4.637 -11.865 1.00 81.50 144 THR A O 1
ATOM 1209 N N . LEU A 1 145 ? 8.539 -5.482 -12.224 1.00 80.75 145 LEU A N 1
ATOM 1210 C CA . LEU A 1 145 ? 8.687 -6.657 -11.362 1.00 80.75 145 LEU A CA 1
ATOM 1211 C C . LEU A 1 145 ? 9.792 -7.593 -11.856 1.00 80.75 145 LEU A C 1
ATOM 1213 O O . LEU A 1 145 ? 10.674 -7.968 -11.091 1.00 80.75 145 LEU A O 1
ATOM 1217 N N . SER A 1 146 ? 9.804 -7.917 -13.151 1.00 80.88 146 SER A N 1
ATOM 1218 C CA . SER A 1 146 ? 10.814 -8.814 -13.734 1.00 80.88 146 SER A CA 1
ATOM 1219 C C . SER A 1 146 ? 12.240 -8.251 -13.682 1.00 80.88 146 SER A C 1
ATOM 1221 O O . SER A 1 146 ? 13.217 -9.000 -13.706 1.00 80.88 146 SER A O 1
ATOM 1223 N N . MET A 1 147 ? 12.370 -6.924 -13.623 1.00 83.50 147 MET A N 1
ATOM 1224 C CA . MET A 1 147 ? 13.657 -6.254 -13.469 1.00 83.50 147 MET A CA 1
ATOM 1225 C C . MET A 1 147 ? 14.152 -6.282 -12.022 1.00 83.50 147 MET A C 1
ATOM 1227 O O . MET A 1 147 ? 15.356 -6.169 -11.815 1.00 83.50 147 MET A O 1
ATOM 1231 N N . PHE A 1 148 ? 13.274 -6.470 -11.032 1.00 83.12 148 PHE A N 1
ATOM 1232 C CA . PHE A 1 148 ? 13.660 -6.496 -9.621 1.00 83.12 148 PHE A CA 1
ATOM 1233 C C . PHE A 1 148 ? 14.651 -7.616 -9.322 1.00 83.12 148 PHE A C 1
ATOM 1235 O O . PHE A 1 148 ? 15.709 -7.366 -8.747 1.00 83.12 148 PHE A O 1
ATOM 1242 N N . ASP A 1 149 ? 14.375 -8.824 -9.811 1.00 72.62 149 ASP A N 1
ATOM 1243 C CA . ASP A 1 149 ? 15.273 -9.968 -9.631 1.00 72.62 149 ASP A CA 1
ATOM 1244 C C . ASP A 1 149 ? 16.620 -9.812 -10.337 1.00 72.62 149 ASP A C 1
ATOM 1246 O O . ASP A 1 149 ? 17.592 -10.451 -9.941 1.00 72.62 149 ASP A O 1
ATOM 1250 N N . LYS A 1 150 ? 16.694 -8.961 -11.364 1.00 72.88 150 LYS A N 1
ATOM 1251 C CA . LYS A 1 150 ? 17.941 -8.652 -12.075 1.00 72.88 150 LYS A CA 1
ATOM 1252 C C . LYS A 1 150 ? 18.715 -7.508 -11.425 1.00 72.88 150 LYS A C 1
ATOM 1254 O O . LYS A 1 150 ? 19.932 -7.468 -11.532 1.00 72.88 150 LYS A O 1
ATOM 1259 N N . ALA A 1 151 ? 18.010 -6.582 -10.781 1.00 71.19 151 ALA A N 1
ATOM 1260 C CA . ALA A 1 151 ? 18.575 -5.384 -10.170 1.00 71.19 151 ALA A CA 1
ATOM 1261 C C . ALA A 1 151 ? 18.971 -5.571 -8.697 1.00 71.19 151 ALA A C 1
ATOM 1263 O O . ALA A 1 151 ? 19.582 -4.673 -8.116 1.00 71.19 151 ALA A O 1
ATOM 1264 N N . LYS A 1 152 ? 18.631 -6.705 -8.067 1.00 66.88 152 LYS A N 1
ATOM 1265 C CA . LYS A 1 152 ? 19.064 -7.025 -6.700 1.00 66.88 152 LYS A CA 1
ATOM 1266 C C . LYS A 1 152 ? 20.563 -7.341 -6.677 1.00 66.88 152 LYS A C 1
ATOM 1268 O O . LYS A 1 152 ? 20.985 -8.485 -6.629 1.00 66.88 152 LYS A O 1
ATOM 1273 N N . GLU A 1 153 ? 21.393 -6.306 -6.722 1.00 58.56 153 GLU A N 1
ATOM 1274 C CA . GLU A 1 153 ? 22.844 -6.491 -6.804 1.00 58.56 153 GLU A CA 1
ATOM 1275 C C . GLU A 1 153 ? 23.444 -7.154 -5.553 1.00 58.56 153 GLU A C 1
ATOM 1277 O O . GLU A 1 153 ? 24.504 -7.745 -5.684 1.00 58.56 153 GLU A O 1
ATOM 1282 N N . ASN A 1 154 ? 22.803 -7.096 -4.370 1.00 51.84 154 ASN A N 1
ATOM 1283 C CA . ASN A 1 154 ? 23.334 -7.663 -3.111 1.00 51.84 154 ASN A CA 1
ATOM 1284 C C . ASN 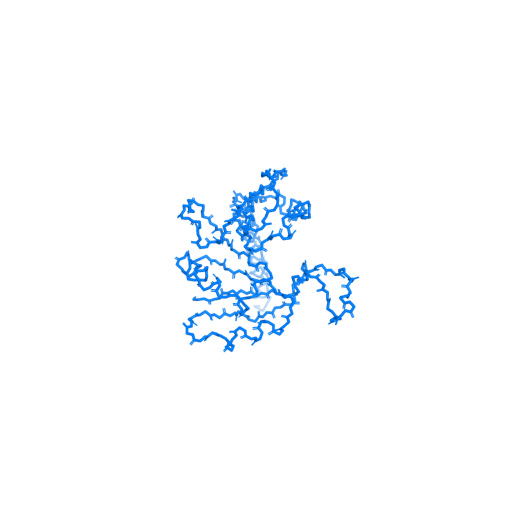A 1 154 ? 22.301 -7.676 -1.959 1.00 51.84 154 ASN A C 1
ATOM 1286 O O . ASN A 1 154 ? 22.545 -7.110 -0.895 1.00 51.84 154 ASN A O 1
ATOM 1290 N N . ARG A 1 155 ? 21.096 -8.227 -2.147 1.00 65.38 155 ARG A N 1
ATOM 1291 C CA . ARG A 1 155 ? 20.099 -8.266 -1.058 1.00 65.38 155 ARG A CA 1
ATOM 1292 C C . ARG A 1 155 ? 19.489 -9.650 -0.941 1.00 65.38 155 ARG A C 1
ATOM 1294 O O . ARG A 1 155 ? 19.018 -10.168 -1.950 1.00 65.38 155 ARG A O 1
ATOM 1301 N N . ASP A 1 156 ? 19.374 -10.155 0.288 1.00 79.12 156 ASP A N 1
ATOM 1302 C CA . ASP A 1 156 ? 18.553 -11.324 0.668 1.00 79.12 156 ASP A CA 1
ATOM 1303 C C . ASP A 1 156 ? 17.046 -11.082 0.456 1.00 79.12 156 ASP A C 1
ATOM 1305 O O . ASP A 1 156 ? 16.195 -11.750 1.023 1.00 79.12 156 ASP A O 1
ATOM 1309 N N . VAL A 1 157 ? 16.700 -10.111 -0.387 1.00 84.94 157 VAL A N 1
ATOM 1310 C CA . VAL A 1 157 ? 15.353 -9.646 -0.637 1.00 84.94 157 VAL A CA 1
ATOM 1311 C C . VAL A 1 157 ? 14.901 -10.181 -1.984 1.00 84.94 157 VAL A C 1
ATOM 1313 O O . VAL A 1 157 ? 15.565 -9.995 -3.009 1.00 84.94 157 VAL A O 1
ATOM 1316 N N . ARG A 1 158 ? 13.732 -10.807 -2.009 1.00 87.69 158 ARG A N 1
ATOM 1317 C CA . ARG A 1 158 ? 13.093 -11.280 -3.237 1.00 87.69 158 ARG A CA 1
ATOM 1318 C C . ARG A 1 158 ? 11.621 -10.909 -3.254 1.00 87.69 158 ARG A C 1
ATOM 1320 O O . ARG A 1 158 ? 11.012 -10.675 -2.215 1.00 87.69 158 ARG A O 1
ATOM 1327 N N . LEU A 1 159 ? 11.050 -10.865 -4.449 1.00 86.75 159 LEU A N 1
ATOM 1328 C CA . LEU A 1 159 ? 9.604 -10.811 -4.605 1.00 86.75 159 LEU A CA 1
ATOM 1329 C C . LEU A 1 159 ? 9.082 -12.238 -4.738 1.00 86.75 159 LEU A C 1
ATOM 1331 O O . LEU A 1 159 ? 9.704 -13.074 -5.394 1.00 86.75 159 LEU A O 1
ATOM 1335 N N . THR A 1 160 ? 7.933 -12.523 -4.132 1.00 88.38 160 THR A N 1
ATOM 1336 C CA . THR A 1 160 ? 7.182 -13.733 -4.470 1.00 88.38 160 THR A CA 1
ATOM 1337 C C . THR A 1 160 ? 6.730 -13.679 -5.925 1.00 88.38 160 THR A C 1
ATOM 1339 O O . THR A 1 160 ? 6.720 -12.613 -6.550 1.00 88.38 160 THR A O 1
ATOM 1342 N N . ASN A 1 161 ? 6.239 -14.811 -6.435 1.00 87.06 161 ASN A N 1
ATOM 1343 C CA . ASN A 1 161 ? 5.441 -14.804 -7.657 1.00 87.06 161 ASN A CA 1
ATOM 1344 C C . ASN A 1 161 ? 4.367 -13.717 -7.541 1.00 87.06 161 ASN A C 1
ATOM 1346 O O . ASN A 1 161 ? 3.627 -13.660 -6.553 1.00 87.06 161 ASN A O 1
ATOM 1350 N N . PHE A 1 162 ? 4.329 -12.824 -8.522 1.00 86.25 162 PHE A N 1
ATOM 1351 C CA . PHE A 1 162 ? 3.316 -11.786 -8.587 1.00 86.25 162 PHE A CA 1
ATOM 1352 C C . PHE A 1 162 ? 2.068 -12.337 -9.265 1.00 86.25 162 PHE A C 1
ATOM 1354 O O . PHE A 1 162 ? 2.128 -13.145 -10.192 1.00 86.25 162 PHE A O 1
ATOM 1361 N N . SER A 1 163 ? 0.922 -11.870 -8.799 1.00 87.88 163 SER A N 1
ATOM 1362 C CA . SER A 1 163 ? -0.373 -12.134 -9.403 1.00 87.88 163 SER A CA 1
ATOM 1363 C C . SER A 1 163 ? -0.975 -10.829 -9.895 1.00 87.88 163 SER A C 1
ATOM 1365 O O . SER A 1 163 ? -0.537 -9.728 -9.549 1.00 87.88 163 SER A O 1
ATOM 1367 N N . ILE A 1 164 ? -1.985 -10.944 -10.747 1.00 85.50 164 ILE A N 1
ATOM 1368 C CA . ILE A 1 164 ? -2.788 -9.789 -11.113 1.00 85.50 164 ILE A CA 1
ATOM 1369 C C . ILE A 1 164 ? -3.549 -9.341 -9.859 1.00 85.50 164 ILE A C 1
ATOM 1371 O O . ILE A 1 164 ? -4.258 -10.139 -9.250 1.00 85.50 164 ILE A O 1
ATOM 1375 N N . ASN A 1 165 ? -3.440 -8.064 -9.496 1.00 83.88 165 ASN A N 1
ATOM 1376 C CA . ASN A 1 165 ? -4.159 -7.508 -8.357 1.00 83.88 165 ASN A CA 1
ATOM 1377 C C . ASN A 1 165 ? -5.678 -7.553 -8.632 1.00 83.88 165 ASN A C 1
ATOM 1379 O O . ASN A 1 165 ? -6.144 -6.925 -9.598 1.00 83.88 165 ASN A O 1
ATOM 1383 N N . PRO A 1 166 ? -6.471 -8.274 -7.817 1.00 76.38 166 PRO A N 1
ATOM 1384 C CA . PRO A 1 166 ? -7.916 -8.377 -8.015 1.00 76.38 166 PRO A CA 1
ATOM 1385 C C . PRO A 1 166 ? -8.636 -7.043 -7.778 1.00 76.38 166 PRO A C 1
ATOM 1387 O O . PRO A 1 166 ? -9.691 -6.816 -8.361 1.00 76.38 166 PRO A O 1
ATOM 1390 N N . PHE A 1 167 ? -8.028 -6.132 -7.013 1.00 72.94 167 PHE A N 1
ATOM 1391 C CA . PHE A 1 167 ? -8.552 -4.800 -6.706 1.00 72.94 167 PHE A CA 1
ATOM 1392 C C . PHE A 1 167 ? -7.950 -3.699 -7.592 1.00 72.94 167 PHE A C 1
ATOM 1394 O O . PHE A 1 167 ? -8.049 -2.511 -7.277 1.00 72.94 167 PHE A O 1
ATOM 1401 N N . ARG A 1 168 ? -7.296 -4.060 -8.707 1.00 73.00 168 ARG A N 1
ATOM 1402 C CA . ARG A 1 168 ? -6.820 -3.069 -9.682 1.00 73.00 168 ARG A CA 1
ATOM 1403 C C . ARG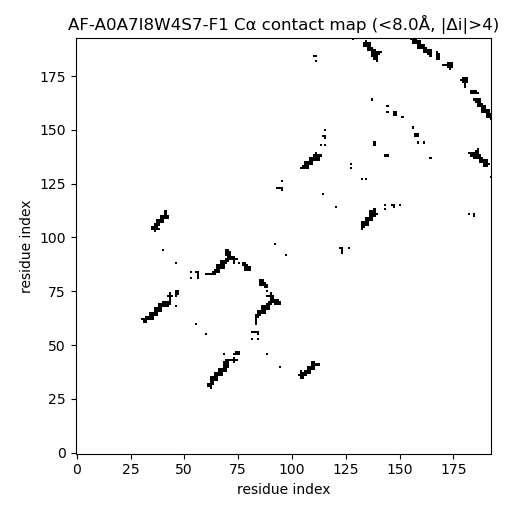 A 1 168 ? -8.012 -2.324 -10.286 1.00 73.00 168 ARG A C 1
ATOM 1405 O O . ARG A 1 168 ? -9.005 -2.942 -10.665 1.00 73.00 168 ARG A O 1
ATOM 1412 N N . SER A 1 169 ? -7.898 -1.003 -10.433 1.00 58.91 169 SER A N 1
ATOM 1413 C CA . SER A 1 169 ? -8.906 -0.237 -11.169 1.00 58.91 169 SER A CA 1
ATOM 1414 C C . SER A 1 169 ? -8.990 -0.755 -12.605 1.00 58.91 169 SER A C 1
ATOM 1416 O O . SER A 1 169 ? -8.001 -0.744 -13.338 1.00 58.91 169 SER A O 1
ATOM 1418 N N . VAL A 1 170 ? -10.177 -1.202 -13.015 1.00 49.62 170 VAL A N 1
ATOM 1419 C CA . VAL A 1 170 ? -10.448 -1.688 -14.379 1.00 49.62 170 VAL A CA 1
ATOM 1420 C C . VAL A 1 170 ? -10.642 -0.510 -15.361 1.00 49.62 170 VAL A C 1
ATOM 1422 O O . VAL A 1 170 ? -10.933 -0.705 -16.542 1.00 49.62 170 VAL A O 1
ATOM 1425 N N . VAL A 1 171 ? -10.493 0.746 -14.910 1.00 48.09 171 VAL A N 1
ATOM 1426 C CA . VAL A 1 171 ? -10.893 1.923 -15.694 1.00 48.09 171 VAL A CA 1
ATOM 1427 C C . VAL A 1 171 ? -9.822 2.363 -16.702 1.00 48.09 171 VAL A C 1
ATOM 1429 O O . VAL A 1 171 ? -8.838 3.033 -16.399 1.00 48.09 171 VAL A O 1
ATOM 1432 N N . LYS A 1 172 ? -10.127 1.988 -17.948 1.00 48.91 172 LYS A N 1
ATOM 1433 C CA . LYS A 1 172 ? -9.593 2.354 -19.267 1.00 48.91 172 LYS A CA 1
ATOM 1434 C C . LYS A 1 172 ? -9.446 3.869 -19.521 1.00 48.91 172 LYS A C 1
ATOM 1436 O O . LYS A 1 172 ? -10.309 4.489 -20.141 1.00 48.91 172 LYS A O 1
ATOM 1441 N N . LYS A 1 173 ? -8.300 4.459 -19.198 1.00 47.38 173 LYS A N 1
ATOM 1442 C CA . LYS A 1 173 ? -7.704 5.459 -20.101 1.00 47.38 173 LYS A CA 1
ATOM 1443 C C . LYS A 1 173 ? -6.314 4.971 -20.461 1.00 47.38 173 LYS A C 1
ATOM 1445 O O . LYS A 1 173 ? -5.417 4.991 -19.621 1.00 47.38 173 LYS A O 1
ATOM 1450 N N . SER A 1 174 ? -6.163 4.482 -21.691 1.00 50.41 174 SER A N 1
ATOM 1451 C CA . SER A 1 174 ? -4.842 4.249 -22.254 1.00 50.41 174 SER A CA 1
ATOM 1452 C C . SER A 1 174 ? -4.122 5.591 -22.298 1.00 50.41 174 SER A C 1
ATOM 1454 O O . SER A 1 174 ? -4.674 6.612 -22.719 1.00 50.41 174 SER A O 1
ATOM 1456 N N . CYS A 1 175 ? -2.883 5.617 -21.824 1.00 51.38 175 CYS A N 1
ATOM 1457 C CA . CYS A 1 175 ? -1.983 6.683 -22.205 1.00 51.38 175 CYS A CA 1
ATOM 1458 C C . CYS A 1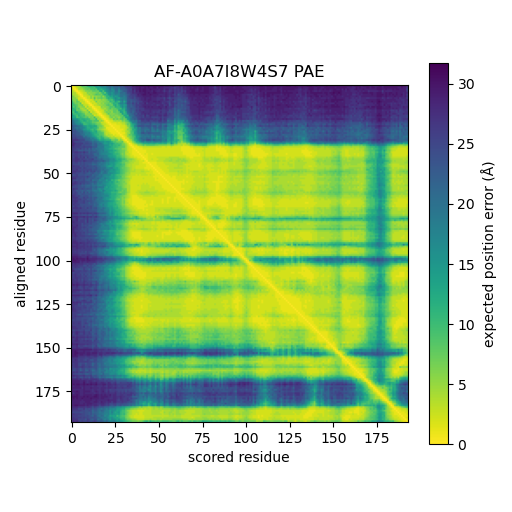 175 ? -1.853 6.635 -23.723 1.00 51.38 175 CYS A C 1
ATOM 1460 O O . CYS A 1 175 ? -1.258 5.692 -24.230 1.00 51.38 175 CYS A O 1
ATOM 1462 N N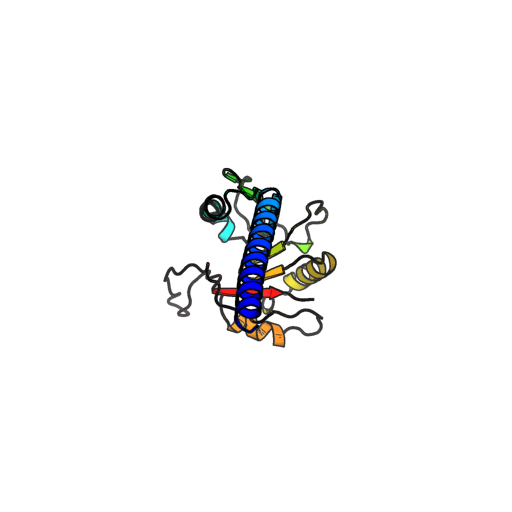 . GLN A 1 176 ? -2.362 7.628 -24.452 1.00 53.91 176 GLN A N 1
ATOM 1463 C CA . GLN A 1 176 ? -2.242 7.634 -25.917 1.00 53.91 176 GLN A CA 1
ATOM 1464 C C . GLN A 1 176 ? -0.781 7.555 -26.393 1.00 53.91 176 GLN A C 1
ATOM 1466 O O . GLN A 1 176 ? -0.518 7.079 -27.488 1.00 53.91 176 GLN A O 1
ATOM 1471 N N . GLN A 1 177 ? 0.169 7.983 -25.555 1.00 53.94 177 GLN A N 1
ATOM 1472 C CA . GLN A 1 177 ? 1.595 7.986 -25.865 1.00 53.94 177 GLN A CA 1
ATOM 1473 C C . GLN A 1 177 ? 2.290 6.628 -25.639 1.00 53.94 177 GLN A C 1
ATOM 1475 O O . GLN A 1 177 ? 3.324 6.382 -26.250 1.00 53.94 177 GLN A O 1
ATOM 1480 N N . TYR A 1 178 ? 1.748 5.754 -24.777 1.00 47.09 178 TYR A N 1
ATOM 1481 C CA . TYR A 1 178 ? 2.418 4.508 -24.356 1.00 47.09 178 TYR A CA 1
ATOM 1482 C C . TYR A 1 178 ? 1.509 3.266 -24.319 1.00 47.09 178 TYR A C 1
ATOM 1484 O O . TYR A 1 178 ? 1.979 2.203 -23.936 1.00 47.09 178 TYR A O 1
ATOM 1492 N N . ASP A 1 179 ? 0.224 3.402 -24.657 1.00 49.81 179 ASP A N 1
ATOM 1493 C CA . ASP A 1 179 ? -0.812 2.356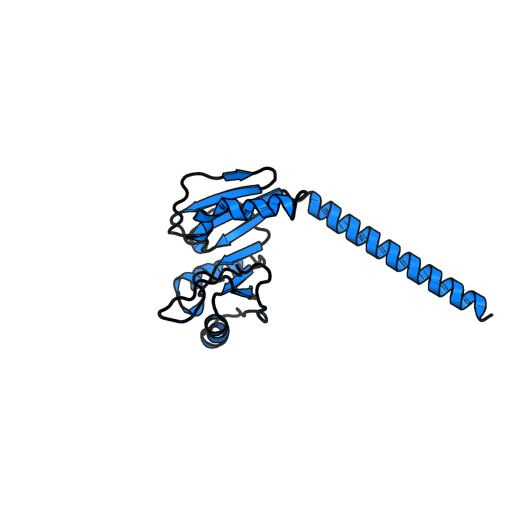 -24.630 1.00 49.81 179 ASP A CA 1
ATOM 1494 C C . ASP A 1 179 ? -0.893 1.550 -23.314 1.00 49.81 179 ASP A C 1
ATOM 1496 O O . ASP A 1 179 ? -1.106 0.342 -23.283 1.00 49.81 179 ASP A O 1
ATOM 1500 N N . LEU A 1 180 ? -0.703 2.237 -22.182 1.00 46.88 180 LEU A N 1
ATOM 1501 C CA . LEU A 1 180 ? -0.763 1.653 -20.837 1.00 46.88 180 LEU A CA 1
ATOM 1502 C C . LEU A 1 180 ? -1.732 2.435 -19.947 1.00 46.88 180 LEU A C 1
ATOM 1504 O O . LEU A 1 180 ? -1.827 3.661 -20.052 1.00 46.88 180 LEU A O 1
ATOM 1508 N N . SER A 1 181 ? -2.435 1.743 -19.047 1.00 51.97 181 SER A N 1
ATOM 1509 C CA . SER A 1 181 ? -3.283 2.377 -18.034 1.00 51.97 181 SER A CA 1
ATOM 1510 C C . SER A 1 181 ? -2.440 3.221 -17.080 1.00 51.97 181 SER A C 1
ATOM 1512 O O . SER A 1 181 ? -1.490 2.736 -16.465 1.00 51.97 181 SER A O 1
ATOM 1514 N N . TRP A 1 182 ? -2.784 4.500 -16.941 1.00 48.47 182 TRP A N 1
ATOM 1515 C CA . TRP A 1 182 ? -2.190 5.351 -15.912 1.00 48.47 182 TRP A CA 1
ATOM 1516 C C . TRP A 1 182 ? -2.602 4.844 -14.522 1.00 48.47 182 TRP A C 1
ATOM 1518 O O . TRP A 1 182 ? -3.774 4.553 -14.300 1.00 48.47 182 TRP A O 1
ATOM 1528 N N . LEU A 1 183 ? -1.643 4.771 -13.588 1.00 54.72 183 LEU A N 1
ATOM 1529 C CA . LEU A 1 183 ? -1.867 4.538 -12.146 1.00 54.72 183 LEU A CA 1
ATOM 1530 C C . LEU A 1 183 ? -2.399 3.150 -11.743 1.00 54.72 183 LEU A C 1
ATOM 1532 O O . LEU A 1 183 ? -2.869 2.963 -10.621 1.00 54.72 183 LEU A O 1
ATOM 1536 N N . SER A 1 184 ? -2.353 2.158 -12.626 1.00 62.97 184 SER A N 1
ATOM 1537 C CA . SER A 1 184 ? -2.889 0.840 -12.301 1.00 62.97 184 SER A CA 1
ATOM 1538 C C . SER A 1 184 ? -1.973 0.116 -11.316 1.00 62.97 184 SER A C 1
ATOM 1540 O O . SER A 1 184 ? -0.889 -0.289 -11.702 1.00 62.97 184 SER A O 1
ATOM 1542 N N . ASN A 1 185 ? -2.423 -0.119 -10.083 1.00 79.00 185 ASN A N 1
ATOM 1543 C CA . ASN A 1 185 ? -1.851 -1.115 -9.167 1.00 79.00 185 ASN A CA 1
ATOM 1544 C C . ASN A 1 185 ? -2.088 -2.535 -9.731 1.00 79.00 185 ASN A C 1
ATOM 1546 O O . ASN A 1 185 ? -2.835 -3.309 -9.142 1.00 79.00 185 ASN A O 1
ATOM 1550 N N . SER A 1 186 ? -1.569 -2.835 -10.925 1.00 84.31 186 SER A N 1
ATOM 1551 C CA . SER A 1 186 ? -1.960 -3.963 -11.785 1.00 84.31 186 SER A CA 1
ATOM 1552 C C . SER A 1 186 ? -1.566 -5.314 -11.229 1.00 84.31 186 SER A C 1
ATOM 1554 O O . SER A 1 186 ? -2.311 -6.282 -11.374 1.00 84.31 186 SER A O 1
ATOM 1556 N N . PHE A 1 187 ? -0.389 -5.375 -10.626 1.00 88.00 187 PHE A N 1
ATOM 1557 C CA . PHE A 1 187 ? 0.192 -6.585 -10.077 1.00 88.00 187 PHE A CA 1
ATOM 1558 C C . PHE A 1 187 ? 0.374 -6.421 -8.580 1.00 88.00 187 PHE A C 1
ATOM 1560 O O . PHE A 1 187 ? 0.552 -5.301 -8.106 1.00 88.00 187 PHE A O 1
ATOM 1567 N N . ILE A 1 188 ? 0.322 -7.531 -7.855 1.00 91.44 188 ILE A N 1
ATOM 1568 C CA . ILE A 1 188 ? 0.598 -7.597 -6.425 1.00 91.44 188 ILE A CA 1
ATOM 1569 C C . ILE A 1 188 ? 1.559 -8.752 -6.145 1.00 91.44 188 ILE A C 1
ATOM 1571 O O . ILE A 1 188 ? 1.437 -9.833 -6.725 1.00 91.44 188 ILE A O 1
ATOM 1575 N N . CYS A 1 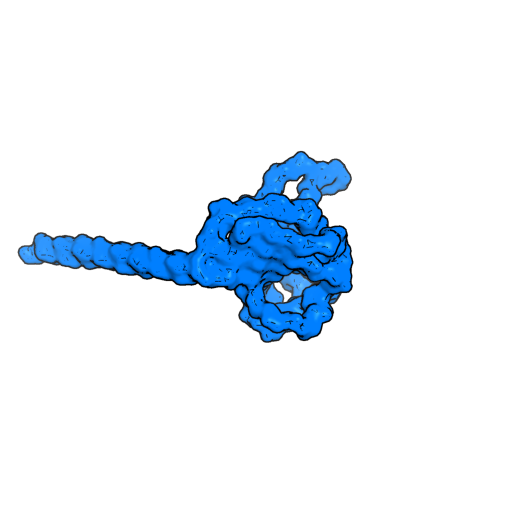189 ? 2.517 -8.526 -5.258 1.00 91.75 189 CYS A N 1
ATOM 1576 C CA . CYS A 1 189 ? 3.387 -9.560 -4.706 1.00 91.75 189 CYS A CA 1
ATOM 1577 C C . CYS A 1 189 ? 3.804 -9.206 -3.282 1.00 91.75 189 CYS A C 1
ATOM 1579 O O . CYS A 1 189 ? 3.563 -8.100 -2.790 1.00 91.75 189 CYS A O 1
ATOM 1581 N N . LYS A 1 190 ? 4.423 -10.171 -2.610 1.00 93.38 190 LYS A N 1
ATOM 1582 C CA . LYS A 1 190 ? 5.011 -10.002 -1.289 1.00 93.38 190 LYS A CA 1
ATOM 1583 C C . LYS A 1 190 ? 6.523 -9.837 -1.422 1.00 93.38 190 LYS A C 1
ATOM 1585 O O . LYS A 1 190 ? 7.151 -10.485 -2.257 1.00 93.38 190 LYS A O 1
ATOM 1590 N N . LEU A 1 191 ? 7.088 -8.967 -0.595 1.00 90.81 191 LEU A N 1
ATOM 1591 C CA . LEU A 1 191 ? 8.523 -8.856 -0.384 1.00 90.81 191 LEU A CA 1
ATOM 1592 C C . LEU A 1 191 ? 8.933 -9.867 0.693 1.00 90.81 191 LEU A C 1
ATOM 1594 O O . LEU A 1 191 ? 8.351 -9.896 1.779 1.00 90.81 191 LEU A O 1
ATOM 1598 N N . GLU A 1 192 ? 9.917 -10.699 0.385 1.00 89.62 192 GLU A N 1
ATOM 1599 C CA . GLU A 1 192 ? 10.503 -11.676 1.301 1.00 89.62 192 GLU A CA 1
ATOM 1600 C C . GLU A 1 192 ? 11.959 -11.319 1.565 1.00 89.62 192 GLU A C 1
ATOM 1602 O O . GLU A 1 192 ? 12.646 -10.840 0.661 1.00 89.62 192 GLU A O 1
ATOM 1607 N N . PHE A 1 193 ? 12.388 -11.545 2.801 1.00 87.25 193 PHE A N 1
ATOM 1608 C CA . PHE A 1 193 ? 13.725 -11.314 3.331 1.00 87.25 193 PHE A CA 1
ATOM 1609 C C . PHE A 1 193 ? 14.040 -12.352 4.405 1.00 87.25 193 PHE A C 1
ATOM 1611 O O . PHE A 1 193 ? 13.068 -12.921 4.960 1.00 87.25 193 PHE A O 1
#

Organism: NCBI:txid2664684

Radius of gyration: 21.26 Å; Cα contacts (8 Å, |Δi|>4): 293; chains: 1; bounding box: 45×75×44 Å

Solvent-accessible surface area (backbone atoms only — not comparable to full-atom values): 10871 Å² total; per-residue (Å²): 122,71,69,63,55,54,56,57,49,53,54,49,52,52,50,52,51,55,50,51,51,55,48,51,49,48,53,50,56,56,51,43,72,41,73,47,31,34,39,33,36,57,32,30,73,57,58,77,48,51,76,64,59,55,54,49,40,76,77,36,68,53,34,40,37,36,39,37,36,29,15,55,70,42,77,74,89,70,66,48,78,50,101,44,36,38,39,41,73,48,56,69,34,55,80,60,70,58,84,81,68,90,64,81,54,68,33,35,38,28,42,54,53,50,67,70,79,37,78,77,44,57,57,36,52,54,47,44,62,74,68,72,48,57,34,34,36,23,27,65,50,69,64,64,61,65,42,36,80,73,62,53,84,84,57,82,59,44,70,48,85,66,44,73,32,89,84,32,73,86,75,85,49,60,34,90,92,72,74,40,62,73,89,29,39,37,29,33,31,40,57,44,110

Nearest PDB structures (foldseek):
  5c0o-assembly1_G  TM=4.933E-01  e=1.204E-04  Thermus thermophilus HB27
  5c1i-assembly1_B  TM=4.943E-01  e=1.007E-03  Thermus thermophilus HB27
  5c1i-assembly1_D  TM=4.651E-01  e=1.303E-03  Thermus thermophilus HB27
  6vlc-assembly1_B  TM=3.847E-01  e=1.180E-01  Neisseria meningitidis Z2491
  3hhg-assembly1_D  TM=3.396E-01  e=4.069E+00  Neisseria meningitidis serogroup B

Secondary structure (DSSP, 8-state):
-HHHHHHHHHHHHHHHHHHHHHHHHHHHHHHTTSEEEEEEET-TTGGGGHHHHTHHHHHSTTSEEEEEEEETT----S-EEETTEEEEEEES--GGG--------SEEEETT--TTT-TTHHHHHHHHHHHT--EEEEES-HHHHHHHHHH-SS-S-EEPPPEE-TTS-----B-TTTSSBTT---EEEEEE-

Foldseek 3Di:
DVVVVVVVVVVVVVVVVVVVVVVVVVVLVVQLPDAAEEEEFPCAVVLVVVVVCLVVCVVNVSYQYEYEDDDARHPDDDWDDDNSYTYHYHYNDHQLRPPDCPDLHQEYEYEQPLCLPDPVCVSVVVVCVVSVHKYKYFHQDPVSLVCVVVSCPDDPKHKDDKDFDPPWPPDDDQPPVHRGDPRTSGIMTIIDD